Protein AF-A0A969BV82-F1 (afdb_monomer)

Secondary structure (DSSP, 8-state):
-HHHHHHHHHHHHHHHHHHHHHHHHSPPPBPPGGG--GGGTT-EEEEEEEE-SPPEEE-STT-EEEEEEE-TTS-EEEEEEETHHHHHHHHTT----TT-EEEEEEEEEEETTEEEEE--SGGGEEEE-PPPEE--GGGGGGSPTT-EEEEEEEEEEEEEETTTEEEEEEEETTEEEEEEE-GGGHHHH-------TT-EEEEEEEEEEETTEEEEE-SSGGGEEEESSPPPP----GGGS-----SS-------

Sequence (255 aa):
MRLIKALILVLALSSTVAFVFASRATPRNVTAISAISPSMNFAYVQIKGKVLVYPSLDAGNNGFLSFRLQDETGSEMRISAYREVVDALIRSKRVPMPGDEVTVEGTLRVRDDDASLVLNAADGLRLVTPSAAAIELSALNATAFGDRVSVSGQVRRIRDISQGLKVVSLRQGSGVADVLLPVGLSAMFGAAPQLALGHWLSVTGAVGEFRGERQVLPRHADDLVASPDAPPIETRPIDALGKICWASGWPCAAW

Structure (mmCIF, N/CA/C/O backbone):
data_AF-A0A969BV82-F1
#
_entry.id   AF-A0A969BV82-F1
#
loop_
_atom_site.group_PDB
_atom_site.id
_atom_site.type_symbol
_atom_site.label_atom_id
_atom_site.label_alt_id
_atom_site.label_comp_id
_atom_site.label_asym_id
_atom_site.label_entity_id
_atom_site.label_seq_id
_atom_site.pdbx_PDB_ins_code
_atom_site.Cartn_x
_atom_site.Cartn_y
_atom_site.Cartn_z
_atom_site.occupancy
_atom_site.B_iso_or_equiv
_atom_site.auth_seq_id
_atom_site.auth_comp_id
_atom_site.auth_asym_id
_atom_site.auth_atom_id
_atom_site.pdbx_PDB_model_num
ATOM 1 N N . MET A 1 1 ? 31.870 -21.224 -46.925 1.00 65.81 1 MET A N 1
ATOM 2 C CA . MET A 1 1 ? 30.951 -20.075 -46.701 1.00 65.81 1 MET A CA 1
ATOM 3 C C . MET A 1 1 ? 29.744 -20.389 -45.810 1.00 65.81 1 MET A C 1
ATOM 5 O O . MET A 1 1 ? 29.468 -19.587 -44.931 1.00 65.81 1 MET A O 1
ATOM 9 N N . ARG A 1 2 ? 29.019 -21.511 -45.980 1.00 80.62 2 ARG A N 1
ATOM 10 C CA . ARG A 1 2 ? 27.841 -21.838 -45.137 1.00 80.62 2 ARG A CA 1
ATOM 11 C C . ARG A 1 2 ? 28.176 -22.051 -43.650 1.00 80.62 2 ARG A C 1
ATOM 13 O O . ARG A 1 2 ? 27.442 -21.573 -42.798 1.00 80.62 2 ARG A O 1
ATOM 20 N N . LEU A 1 3 ? 29.321 -22.672 -43.356 1.00 87.38 3 LEU A N 1
ATOM 21 C CA . LEU A 1 3 ? 29.773 -22.942 -41.985 1.00 87.38 3 LEU A CA 1
ATOM 22 C C . LEU A 1 3 ? 30.089 -21.657 -41.193 1.00 87.38 3 LEU A C 1
ATOM 24 O O . LEU A 1 3 ? 29.657 -21.507 -40.059 1.00 87.38 3 LEU A O 1
ATOM 28 N N . ILE A 1 4 ? 30.762 -20.690 -41.830 1.00 89.56 4 ILE A N 1
ATOM 29 C CA . ILE A 1 4 ? 31.070 -19.378 -41.231 1.00 89.56 4 ILE A CA 1
ATOM 30 C C . ILE A 1 4 ? 29.777 -18.607 -40.930 1.00 89.56 4 ILE A C 1
ATOM 32 O O . ILE A 1 4 ? 29.634 -18.041 -39.852 1.00 89.56 4 ILE A O 1
ATOM 36 N N . LYS A 1 5 ? 28.798 -18.635 -41.847 1.00 85.62 5 LYS A N 1
ATOM 37 C CA . LYS A 1 5 ? 27.485 -18.006 -41.629 1.00 85.62 5 LYS A CA 1
ATOM 38 C C . LYS A 1 5 ? 26.738 -18.626 -40.442 1.00 85.62 5 LYS A C 1
ATOM 40 O O . LYS A 1 5 ? 26.158 -17.891 -39.652 1.00 85.62 5 LYS A O 1
ATOM 45 N N . ALA A 1 6 ? 26.784 -19.952 -40.300 1.00 90.62 6 ALA A N 1
ATOM 46 C CA . ALA A 1 6 ? 26.178 -20.648 -39.166 1.00 90.62 6 ALA A CA 1
ATOM 47 C C . ALA A 1 6 ? 26.865 -20.288 -37.837 1.00 90.62 6 ALA A C 1
ATOM 49 O O . ALA A 1 6 ? 26.182 -20.024 -36.852 1.00 90.62 6 ALA A O 1
ATOM 50 N N . LEU A 1 7 ? 28.199 -20.197 -37.821 1.00 93.00 7 LEU A N 1
ATOM 51 C CA . LEU A 1 7 ? 28.960 -19.827 -36.626 1.00 93.00 7 LEU A CA 1
ATOM 52 C C . LEU A 1 7 ? 28.640 -18.398 -36.156 1.00 93.00 7 LEU A C 1
ATOM 54 O O . LEU A 1 7 ? 28.431 -18.178 -34.968 1.00 93.00 7 LEU A O 1
ATOM 58 N N . ILE A 1 8 ? 28.542 -17.443 -37.088 1.00 93.62 8 ILE A N 1
ATOM 59 C CA . ILE A 1 8 ? 28.164 -16.053 -36.782 1.00 93.62 8 ILE A CA 1
ATOM 60 C C . ILE A 1 8 ? 26.751 -15.995 -36.190 1.00 93.62 8 ILE A C 1
ATOM 62 O O . ILE A 1 8 ? 26.529 -15.289 -35.210 1.00 93.62 8 ILE A O 1
ATOM 66 N N . LEU A 1 9 ? 25.808 -16.760 -36.751 1.00 94.19 9 LEU A N 1
ATOM 67 C CA . LEU A 1 9 ? 24.433 -16.809 -36.256 1.00 94.19 9 LEU A CA 1
ATOM 68 C C . LEU A 1 9 ? 24.365 -17.368 -34.827 1.00 94.19 9 LEU A C 1
ATOM 70 O O . LEU A 1 9 ? 23.697 -16.789 -33.973 1.00 94.19 9 LEU A O 1
ATOM 74 N N . VAL A 1 10 ? 25.083 -18.461 -34.552 1.00 95.38 10 VAL A N 1
ATOM 75 C CA . VAL A 1 10 ? 25.146 -19.062 -33.210 1.00 95.38 10 VAL A CA 1
ATOM 76 C C . VAL A 1 10 ? 25.796 -18.102 -32.218 1.00 95.38 10 VAL A C 1
ATOM 78 O O . VAL A 1 10 ? 25.271 -17.916 -31.123 1.00 95.38 10 VAL A O 1
ATOM 81 N N . LEU A 1 11 ? 26.888 -17.438 -32.606 1.00 95.44 11 LEU A N 1
ATOM 82 C CA . LEU A 1 11 ? 27.557 -16.462 -31.752 1.00 95.44 11 LEU A CA 1
ATOM 83 C C . LEU A 1 11 ? 26.630 -15.283 -31.423 1.00 95.44 11 LEU A C 1
ATOM 85 O O . LEU A 1 11 ? 26.499 -14.940 -30.253 1.00 95.44 11 LEU A O 1
ATOM 89 N N . ALA A 1 12 ? 25.933 -14.722 -32.415 1.00 94.50 12 ALA A N 1
ATOM 90 C CA . ALA A 1 12 ? 24.996 -13.614 -32.216 1.00 94.50 12 ALA A CA 1
ATOM 91 C C . ALA A 1 12 ? 23.793 -13.992 -31.329 1.00 94.50 12 ALA A C 1
ATOM 93 O O . ALA A 1 12 ? 23.369 -13.208 -30.477 1.00 94.50 12 ALA A O 1
ATOM 94 N N . LEU A 1 13 ? 23.253 -15.204 -31.490 1.00 95.75 13 LEU A N 1
ATOM 95 C CA . LEU A 1 13 ? 22.179 -15.710 -30.630 1.00 95.75 13 LEU A CA 1
ATOM 96 C C . LEU A 1 13 ? 22.684 -15.939 -29.202 1.00 95.75 13 LEU A C 1
ATOM 98 O O . LEU A 1 13 ? 22.048 -15.499 -28.246 1.00 95.75 13 LEU A O 1
ATOM 102 N N . SER A 1 14 ? 23.850 -16.572 -29.054 1.00 93.62 14 SER A N 1
ATOM 103 C CA . SER A 1 14 ? 24.455 -16.847 -27.748 1.00 93.62 14 SER A CA 1
ATOM 104 C C . SER A 1 14 ? 24.804 -15.568 -26.987 1.00 93.62 14 SER A C 1
ATOM 106 O O . SER A 1 14 ? 24.517 -15.487 -25.796 1.00 93.62 14 SER A O 1
ATOM 108 N N . SER A 1 15 ? 25.332 -14.539 -27.660 1.00 91.50 15 SER A N 1
ATOM 109 C CA . SER A 1 15 ? 25.660 -13.257 -27.034 1.00 91.50 15 SER A CA 1
ATOM 110 C C . SER A 1 15 ? 24.410 -12.512 -26.580 1.00 91.50 15 SER A C 1
ATOM 112 O O . SER A 1 15 ? 24.385 -11.993 -25.468 1.00 91.50 15 SER A O 1
ATOM 114 N N . THR A 1 16 ? 23.347 -12.523 -27.387 1.00 93.69 16 THR A N 1
ATOM 115 C CA . THR A 1 16 ? 22.060 -11.921 -27.018 1.00 93.69 16 THR A CA 1
ATOM 116 C C . THR A 1 16 ? 21.455 -12.628 -25.807 1.00 93.69 16 THR A C 1
ATOM 118 O O . THR A 1 16 ? 21.050 -11.974 -24.848 1.00 93.69 16 THR A O 1
ATOM 121 N N . VAL A 1 17 ? 21.443 -13.965 -25.800 1.00 93.06 17 VAL A N 1
ATOM 122 C CA . VAL A 1 17 ? 20.943 -14.751 -24.662 1.00 93.06 17 VAL A CA 1
ATOM 123 C C . VAL A 1 17 ? 21.790 -14.505 -23.411 1.00 93.06 17 VAL A C 1
ATOM 125 O O . VAL A 1 17 ? 21.235 -14.239 -22.346 1.00 93.06 17 VAL A O 1
ATOM 128 N N . ALA A 1 18 ? 23.119 -14.526 -23.532 1.00 89.75 18 ALA A N 1
ATOM 129 C CA . ALA A 1 18 ? 24.030 -14.248 -22.426 1.00 89.75 18 ALA A CA 1
ATOM 130 C C . ALA A 1 18 ? 23.833 -12.830 -21.867 1.00 89.75 18 ALA A C 1
ATOM 132 O O . ALA A 1 18 ? 23.798 -12.652 -20.652 1.00 89.75 18 ALA A O 1
ATOM 133 N N . PHE A 1 19 ? 23.623 -11.832 -22.730 1.00 89.25 19 PHE A N 1
ATOM 134 C CA . PHE A 1 19 ? 23.344 -10.455 -22.324 1.00 89.25 19 PHE A CA 1
ATOM 135 C C . PHE A 1 19 ? 21.997 -10.321 -21.598 1.00 89.25 19 PHE A C 1
ATOM 137 O O . PHE A 1 19 ? 21.903 -9.644 -20.572 1.00 89.25 19 PHE A O 1
ATOM 144 N N . VAL A 1 20 ? 20.951 -11.009 -22.066 1.00 87.25 20 VAL A N 1
ATOM 145 C CA . VAL A 1 20 ? 19.648 -11.051 -21.377 1.00 87.25 20 VAL A CA 1
ATOM 146 C C . VAL A 1 20 ? 19.769 -11.719 -20.005 1.00 87.25 20 VAL A C 1
ATOM 148 O O . VAL A 1 20 ? 19.182 -11.238 -19.039 1.00 87.25 20 VAL A O 1
ATOM 151 N N . PHE A 1 21 ? 20.553 -12.790 -19.882 1.00 87.56 21 PHE A N 1
ATOM 152 C CA . PHE A 1 21 ? 20.788 -13.427 -18.585 1.00 87.56 21 PHE A CA 1
ATOM 153 C C . PHE A 1 21 ? 21.595 -12.532 -17.643 1.00 87.56 21 PHE A C 1
ATOM 155 O O . PHE A 1 21 ? 21.186 -12.331 -16.501 1.00 87.56 21 PHE A O 1
ATOM 162 N N . ALA A 1 22 ? 22.691 -11.944 -18.124 1.00 83.19 22 ALA A N 1
ATOM 163 C CA . ALA A 1 22 ? 23.531 -11.052 -17.332 1.00 83.19 22 ALA A CA 1
ATOM 164 C C . ALA A 1 22 ? 22.750 -9.821 -16.849 1.00 83.19 22 ALA A C 1
ATOM 166 O O . ALA A 1 22 ? 22.783 -9.499 -15.666 1.00 83.19 22 ALA A O 1
ATOM 167 N N . SER A 1 23 ? 21.965 -9.185 -17.726 1.00 76.81 23 SER A N 1
ATOM 168 C CA . SER A 1 23 ? 21.150 -8.014 -17.364 1.00 76.81 23 SER A CA 1
ATOM 169 C C . SER A 1 23 ? 20.057 -8.306 -16.329 1.00 76.81 23 SER A C 1
ATOM 171 O O . SER A 1 23 ? 19.642 -7.392 -15.616 1.00 76.81 23 SER A O 1
ATOM 173 N N . ARG A 1 24 ? 19.600 -9.560 -16.220 1.00 75.19 24 ARG A N 1
ATOM 174 C CA . ARG A 1 24 ? 18.645 -10.005 -15.191 1.00 75.19 24 ARG A CA 1
ATOM 175 C C . ARG A 1 24 ? 19.317 -10.429 -13.885 1.00 75.19 24 ARG A C 1
ATOM 177 O O . ARG A 1 24 ? 18.670 -10.376 -12.844 1.00 75.19 24 ARG A O 1
ATOM 184 N N . ALA A 1 25 ? 20.570 -10.877 -13.944 1.00 71.56 25 ALA A N 1
ATOM 185 C CA . ALA A 1 25 ? 21.303 -11.407 -12.797 1.00 71.56 25 ALA A CA 1
ATOM 186 C C . ALA A 1 25 ? 21.989 -10.322 -11.954 1.00 71.56 25 ALA A C 1
ATOM 188 O O . ALA A 1 25 ? 22.261 -10.565 -10.781 1.00 71.56 25 ALA A O 1
ATOM 189 N N . THR A 1 26 ? 22.270 -9.140 -12.514 1.00 68.00 26 THR A N 1
ATOM 190 C CA . THR A 1 26 ? 22.901 -8.053 -11.756 1.00 68.00 26 THR A CA 1
ATOM 191 C C . THR A 1 26 ? 21.913 -7.475 -10.731 1.00 68.00 26 THR A C 1
ATOM 193 O O . THR A 1 26 ? 20.912 -6.876 -11.141 1.00 68.00 26 THR A O 1
ATOM 196 N N . PRO A 1 27 ? 22.160 -7.618 -9.413 1.00 61.53 27 PRO A N 1
ATOM 197 C CA . PRO A 1 27 ? 21.316 -6.999 -8.400 1.00 61.53 27 PRO A CA 1
ATOM 198 C C . PRO A 1 27 ? 21.386 -5.480 -8.562 1.00 61.53 27 PRO A C 1
ATOM 200 O O . PRO A 1 27 ? 22.470 -4.897 -8.618 1.00 61.53 27 PRO A O 1
ATOM 203 N N . ARG A 1 28 ? 20.226 -4.833 -8.690 1.00 68.38 28 ARG A N 1
ATOM 204 C CA . ARG A 1 28 ? 20.157 -3.371 -8.724 1.00 68.38 28 ARG A CA 1
ATOM 205 C C . ARG A 1 28 ? 20.301 -2.855 -7.299 1.00 68.38 28 ARG A C 1
ATOM 207 O O . ARG A 1 28 ? 19.664 -3.378 -6.391 1.00 68.38 28 ARG A O 1
ATOM 214 N N . ASN A 1 29 ? 21.130 -1.835 -7.111 1.00 76.75 29 ASN A N 1
ATOM 215 C CA . ASN A 1 29 ? 21.260 -1.204 -5.805 1.00 76.75 29 ASN A CA 1
ATOM 216 C C . ASN A 1 29 ? 19.995 -0.403 -5.488 1.00 76.75 29 ASN A C 1
ATOM 218 O O . ASN A 1 29 ? 19.518 0.380 -6.315 1.00 76.75 29 ASN A O 1
ATOM 222 N N . VAL A 1 30 ? 19.478 -0.596 -4.276 1.00 84.94 30 VAL A N 1
ATOM 223 C CA . VAL A 1 30 ? 18.374 0.198 -3.740 1.00 84.94 30 VAL A CA 1
ATOM 224 C C . VAL A 1 30 ? 18.863 1.630 -3.544 1.00 84.94 30 VAL A C 1
ATOM 226 O O . VAL A 1 30 ? 19.889 1.868 -2.910 1.00 84.94 30 VAL A O 1
ATOM 229 N N . THR A 1 31 ? 18.138 2.581 -4.121 1.00 88.88 31 THR A N 1
ATOM 230 C CA . THR A 1 31 ? 18.411 4.015 -4.017 1.00 88.88 31 THR A CA 1
ATOM 231 C C . THR A 1 31 ? 17.521 4.607 -2.929 1.00 88.88 31 THR A C 1
ATOM 233 O O . THR A 1 31 ? 16.303 4.437 -2.978 1.00 88.88 31 THR A O 1
ATOM 236 N N . ALA A 1 32 ? 18.119 5.294 -1.954 1.00 91.75 32 ALA A N 1
ATOM 237 C CA . ALA A 1 32 ? 17.371 6.050 -0.951 1.00 91.75 32 ALA A CA 1
ATOM 238 C C . ALA A 1 32 ? 16.678 7.256 -1.601 1.00 91.75 32 ALA A C 1
ATOM 240 O O . ALA A 1 32 ? 17.263 7.914 -2.464 1.00 91.75 32 ALA A O 1
ATOM 241 N N . ILE A 1 33 ? 15.458 7.573 -1.169 1.00 92.44 33 ILE A N 1
ATOM 242 C CA . ILE A 1 33 ? 14.670 8.687 -1.712 1.00 92.44 33 ILE A CA 1
ATOM 243 C C . ILE A 1 33 ? 15.374 10.018 -1.424 1.00 92.44 33 ILE A C 1
ATOM 245 O O . ILE A 1 33 ? 15.465 10.871 -2.300 1.00 92.44 33 ILE A O 1
ATOM 249 N N . SER A 1 34 ? 15.958 10.161 -0.234 1.00 92.00 34 SER A N 1
ATOM 250 C CA . SER A 1 34 ? 16.718 11.352 0.176 1.00 92.00 34 SER A CA 1
ATOM 251 C C . SER A 1 34 ? 18.014 11.586 -0.612 1.00 92.00 34 SER A C 1
ATOM 253 O O . SER A 1 34 ? 18.525 12.702 -0.624 1.00 92.00 34 SER A O 1
ATOM 255 N N . ALA A 1 35 ? 18.554 10.565 -1.285 1.00 91.25 35 ALA A N 1
ATOM 256 C CA . ALA A 1 35 ? 19.773 10.680 -2.090 1.00 91.25 35 ALA A CA 1
ATOM 257 C C . ALA A 1 35 ? 19.505 11.146 -3.533 1.00 91.25 35 ALA A C 1
ATO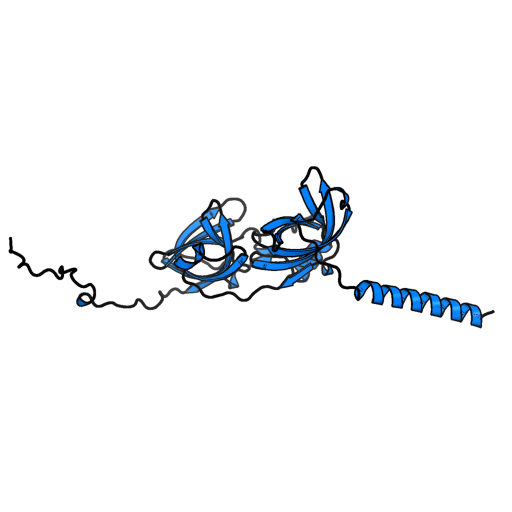M 259 O O . ALA A 1 35 ? 20.438 11.301 -4.326 1.00 91.25 35 ALA A O 1
ATOM 260 N N . ILE A 1 36 ? 18.237 11.336 -3.898 1.00 91.38 36 ILE A N 1
ATOM 261 C CA . ILE A 1 36 ? 17.842 11.707 -5.250 1.00 91.38 36 ILE A CA 1
ATOM 262 C C . ILE A 1 36 ? 18.155 13.178 -5.502 1.00 91.38 36 ILE A C 1
ATOM 264 O O . ILE A 1 36 ? 17.775 14.058 -4.737 1.00 91.38 36 ILE A O 1
ATOM 268 N N . SER A 1 37 ? 18.827 13.441 -6.621 1.00 90.94 37 SER A N 1
ATOM 269 C CA . SER A 1 37 ? 19.200 14.789 -7.044 1.00 90.94 37 SER A CA 1
ATOM 270 C C . SER A 1 37 ? 18.649 15.122 -8.437 1.00 90.94 37 SER A C 1
ATOM 272 O O . SER A 1 37 ? 18.354 14.211 -9.219 1.00 90.94 37 SER A O 1
ATOM 274 N N . PRO A 1 38 ? 18.545 16.415 -8.804 1.00 90.44 38 PRO A N 1
ATOM 275 C CA . PRO A 1 38 ? 18.046 16.832 -10.118 1.00 90.44 38 PRO A CA 1
ATOM 276 C C . PRO A 1 38 ? 18.819 16.257 -11.314 1.00 90.44 38 PRO A C 1
ATOM 278 O O . PRO A 1 38 ? 18.237 16.042 -12.377 1.00 90.44 38 PRO A O 1
ATOM 281 N N . SER A 1 39 ? 20.111 15.953 -11.153 1.00 91.06 39 SER A N 1
ATOM 282 C CA . SER A 1 39 ? 20.933 15.338 -12.207 1.00 91.06 39 SER A CA 1
ATOM 283 C C . SER A 1 39 ? 20.543 13.887 -12.511 1.00 91.06 39 SER A C 1
ATOM 285 O O . SER A 1 39 ? 20.872 13.379 -13.580 1.00 91.06 39 SER A O 1
ATOM 287 N N . MET A 1 40 ? 19.806 13.230 -11.609 1.00 91.69 40 MET A N 1
ATOM 288 C CA . MET A 1 40 ? 19.287 11.871 -11.784 1.00 91.69 40 MET A CA 1
ATOM 289 C C . MET A 1 40 ? 17.955 11.840 -12.542 1.00 91.69 40 MET A C 1
ATOM 291 O O . MET A 1 40 ? 17.342 10.779 -12.657 1.00 91.69 40 MET A O 1
ATOM 295 N N . ASN A 1 41 ? 17.466 12.972 -13.056 1.00 94.31 41 ASN A N 1
ATOM 296 C CA . ASN A 1 41 ? 16.242 12.991 -13.849 1.00 94.31 41 ASN A CA 1
ATOM 297 C C . ASN A 1 41 ? 16.343 11.988 -15.014 1.00 94.31 41 ASN A C 1
ATOM 299 O O . ASN A 1 41 ? 17.346 11.958 -15.721 1.00 94.31 41 ASN A O 1
ATOM 303 N N . PHE A 1 42 ? 15.303 11.174 -15.210 1.00 94.00 42 PHE A N 1
ATOM 304 C CA . PHE A 1 42 ? 15.260 10.042 -16.148 1.00 94.00 42 PHE A CA 1
ATOM 305 C C . PHE A 1 42 ? 16.134 8.826 -15.805 1.00 94.00 42 PHE A C 1
ATOM 307 O O . PHE A 1 42 ? 16.155 7.868 -16.581 1.00 94.00 42 PHE A O 1
ATOM 314 N N . ALA A 1 43 ? 16.804 8.798 -14.651 1.00 92.44 43 ALA A N 1
ATOM 315 C CA . ALA A 1 43 ? 17.514 7.607 -14.201 1.00 92.44 43 ALA A CA 1
ATOM 316 C C . ALA A 1 43 ? 16.540 6.445 -13.964 1.00 92.44 43 ALA A C 1
ATOM 318 O O . ALA A 1 43 ? 15.417 6.636 -13.494 1.00 92.44 43 ALA A O 1
ATOM 319 N N . TYR A 1 44 ? 16.983 5.227 -14.267 1.00 92.31 44 TYR A N 1
ATOM 320 C CA . TYR A 1 44 ? 16.262 4.016 -13.894 1.00 92.31 44 TYR A CA 1
ATOM 321 C C . TYR A 1 44 ? 16.772 3.535 -12.535 1.00 92.31 44 TYR A C 1
ATOM 323 O O . TYR A 1 44 ? 17.954 3.215 -12.404 1.00 92.31 44 TYR A O 1
ATOM 331 N N . VAL A 1 45 ? 15.899 3.500 -11.531 1.00 93.44 45 VAL A N 1
ATOM 332 C CA . VAL A 1 45 ? 16.268 3.220 -10.135 1.00 93.44 45 VAL A CA 1
ATOM 333 C C . VAL A 1 45 ? 15.364 2.157 -9.522 1.00 93.44 45 VAL A C 1
ATOM 335 O O . VAL A 1 45 ? 14.261 1.902 -10.008 1.00 93.44 45 VAL A O 1
ATOM 338 N N . GLN A 1 46 ? 15.848 1.545 -8.443 1.00 94.56 46 GLN A N 1
ATOM 339 C CA . GLN A 1 46 ? 15.067 0.668 -7.578 1.00 94.56 46 GLN A CA 1
ATOM 340 C C . GLN A 1 46 ? 14.910 1.340 -6.212 1.00 94.56 46 GLN A C 1
ATOM 342 O O . GLN A 1 46 ? 15.902 1.758 -5.621 1.00 94.56 46 GLN A O 1
ATOM 347 N N . ILE A 1 47 ? 13.681 1.432 -5.712 1.00 95.19 47 ILE A N 1
ATOM 348 C CA . ILE A 1 47 ? 13.352 2.035 -4.415 1.00 95.19 47 ILE A CA 1
ATOM 349 C C . ILE A 1 47 ? 12.593 1.004 -3.585 1.00 95.19 47 ILE A C 1
ATOM 351 O O . ILE A 1 47 ? 11.726 0.301 -4.106 1.00 95.19 47 ILE A O 1
ATOM 355 N N . LYS A 1 48 ? 12.913 0.913 -2.295 1.00 96.12 48 LYS A N 1
ATOM 356 C CA . LYS A 1 48 ? 12.220 0.058 -1.329 1.00 96.12 48 LYS A CA 1
ATOM 357 C C . LYS A 1 48 ? 11.605 0.927 -0.234 1.00 96.12 48 LYS A C 1
ATOM 359 O O . LYS A 1 48 ? 12.253 1.855 0.238 1.00 96.12 48 LYS A O 1
ATOM 364 N N . GLY A 1 49 ? 10.384 0.608 0.181 1.00 95.88 49 GLY A N 1
ATOM 365 C CA . GLY A 1 49 ? 9.728 1.304 1.283 1.00 95.88 49 GLY A CA 1
ATOM 366 C C . GLY A 1 49 ? 8.388 0.696 1.684 1.00 95.88 49 GLY A C 1
ATOM 367 O O . GLY A 1 49 ? 8.026 -0.388 1.225 1.00 95.88 49 GLY A O 1
ATOM 368 N N . LYS A 1 50 ? 7.648 1.413 2.529 1.00 96.38 50 LYS A N 1
ATOM 369 C CA . LYS A 1 50 ? 6.308 1.049 3.008 1.00 96.38 50 LYS A CA 1
ATOM 370 C C . LYS A 1 50 ? 5.244 1.979 2.433 1.00 96.38 50 LYS A C 1
ATOM 372 O O . LYS A 1 50 ? 5.466 3.182 2.288 1.00 96.38 50 LYS A O 1
ATOM 377 N N . VAL A 1 51 ? 4.073 1.431 2.121 1.00 97.00 51 VAL A N 1
ATOM 378 C CA . VAL A 1 51 ? 2.904 2.222 1.708 1.00 97.00 51 VAL A CA 1
ATOM 379 C C . VAL A 1 51 ? 2.119 2.637 2.947 1.00 97.00 51 VAL A C 1
ATOM 381 O O . VAL A 1 51 ? 1.682 1.789 3.718 1.00 97.00 51 VAL A O 1
ATOM 384 N N . LEU A 1 52 ? 1.925 3.941 3.148 1.00 94.19 52 LEU A N 1
ATOM 385 C CA . LEU A 1 52 ? 1.265 4.469 4.354 1.00 94.19 52 LEU A CA 1
ATOM 386 C C . LEU A 1 52 ? -0.199 4.860 4.142 1.00 94.19 52 LEU A C 1
ATOM 388 O O . LEU A 1 52 ? -0.960 4.963 5.099 1.00 94.19 52 LEU A O 1
ATOM 392 N N . VAL A 1 53 ? -0.596 5.112 2.896 1.00 93.50 53 VAL A N 1
ATOM 393 C CA . VAL A 1 53 ? -1.917 5.641 2.536 1.00 93.50 53 VAL A CA 1
ATOM 394 C C . VAL A 1 53 ? -2.492 4.876 1.355 1.00 93.50 53 VAL A C 1
ATOM 396 O O . VAL A 1 53 ? -1.745 4.293 0.568 1.00 93.50 53 VAL A O 1
ATOM 399 N N . TYR A 1 54 ? -3.821 4.871 1.227 1.00 94.38 54 TYR A N 1
ATOM 400 C CA . TYR A 1 54 ? -4.471 4.200 0.105 1.00 94.38 54 TYR A CA 1
ATOM 401 C C . TYR A 1 54 ? -4.005 4.778 -1.236 1.00 94.38 54 TYR A C 1
ATOM 403 O O . TYR A 1 54 ? -3.790 5.992 -1.347 1.00 94.38 54 TYR A O 1
ATOM 411 N N . PRO A 1 55 ? -3.863 3.924 -2.263 1.00 94.44 55 PRO A N 1
ATOM 412 C CA . PRO A 1 55 ? -3.554 4.390 -3.599 1.00 94.44 55 PRO A CA 1
ATOM 413 C C . PRO A 1 55 ? -4.723 5.197 -4.174 1.00 94.44 55 PRO A C 1
ATOM 415 O O . PRO A 1 55 ? -5.892 4.937 -3.891 1.00 94.44 55 PRO A O 1
ATOM 418 N N . SER A 1 56 ? -4.400 6.135 -5.056 1.00 92.12 56 SER A N 1
ATOM 419 C CA . SER A 1 56 ? -5.362 6.682 -6.005 1.00 92.12 56 SER A CA 1
ATOM 420 C C . SER A 1 56 ? -5.400 5.762 -7.218 1.00 92.12 56 SER A C 1
ATOM 422 O O . SER A 1 56 ? -4.375 5.573 -7.878 1.00 92.12 56 SER A O 1
ATOM 424 N N . LEU A 1 57 ? -6.558 5.163 -7.483 1.00 90.38 57 LEU A N 1
ATOM 425 C CA . LEU A 1 57 ? -6.765 4.238 -8.590 1.00 90.38 57 LEU A CA 1
ATOM 426 C C . LEU A 1 57 ? -7.965 4.692 -9.421 1.00 90.38 57 LEU A C 1
ATOM 428 O O . LEU A 1 57 ? -9.088 4.731 -8.927 1.00 90.38 57 LEU A O 1
ATOM 432 N N . ASP A 1 58 ? -7.715 4.976 -10.693 1.00 87.75 58 ASP A N 1
ATOM 433 C CA . ASP A 1 58 ? -8.731 5.154 -11.725 1.00 87.75 58 ASP A CA 1
ATOM 434 C C . ASP A 1 58 ? -8.634 3.974 -12.698 1.00 87.75 58 ASP A C 1
ATOM 436 O O . ASP A 1 58 ? -7.791 3.949 -13.598 1.00 87.75 58 ASP A O 1
ATOM 440 N N . ALA A 1 59 ? -9.478 2.967 -12.468 1.00 73.62 59 ALA A N 1
ATOM 441 C CA . ALA A 1 59 ? -9.586 1.775 -13.309 1.00 73.62 59 ALA A CA 1
ATOM 442 C C . ALA A 1 59 ? -10.452 2.001 -14.568 1.00 73.62 59 ALA A C 1
ATOM 444 O O . ALA A 1 59 ? -10.725 1.050 -15.298 1.00 73.62 59 ALA A O 1
ATOM 445 N N . GLY A 1 60 ? -10.929 3.231 -14.802 1.00 72.44 60 GLY A N 1
ATOM 446 C CA . GLY A 1 60 ? -11.686 3.603 -15.993 1.00 72.44 60 GLY A CA 1
ATOM 447 C C . GLY A 1 60 ? -10.799 3.819 -17.224 1.00 72.44 60 GLY A C 1
ATOM 448 O O . GLY A 1 60 ? -9.678 3.324 -17.319 1.00 72.44 60 GLY A O 1
ATOM 449 N N . ASN A 1 61 ? -11.289 4.611 -18.183 1.00 65.75 61 ASN A N 1
ATOM 450 C CA . ASN A 1 61 ? -10.681 4.758 -19.517 1.00 65.75 61 ASN A CA 1
ATOM 451 C C . ASN A 1 61 ? -9.221 5.255 -19.534 1.00 65.75 61 ASN A C 1
ATOM 453 O O . ASN A 1 61 ? -8.520 5.041 -20.526 1.00 65.75 61 ASN A O 1
ATOM 457 N N . ASN A 1 62 ? -8.753 5.925 -18.477 1.00 73.62 62 ASN A N 1
ATOM 458 C CA . ASN A 1 62 ? -7.394 6.462 -18.428 1.00 73.62 62 ASN A CA 1
ATOM 459 C C . ASN A 1 62 ? -6.375 5.510 -17.786 1.00 73.62 62 ASN A C 1
ATOM 461 O O . ASN A 1 62 ? -5.185 5.679 -18.057 1.00 73.62 62 ASN A O 1
ATOM 465 N N . GLY A 1 63 ? -6.821 4.513 -17.006 1.00 87.25 63 GLY A N 1
ATOM 466 C CA . GLY A 1 63 ? -5.973 3.521 -16.340 1.00 87.25 63 GLY A CA 1
ATOM 467 C C . GLY A 1 63 ? -4.828 4.170 -15.567 1.00 87.25 63 GLY A C 1
ATOM 468 O O . GLY A 1 63 ? -3.701 4.217 -16.053 1.00 87.25 63 GLY A O 1
ATOM 469 N N . PHE A 1 64 ? -5.089 4.702 -14.379 1.00 93.56 64 PHE A N 1
ATOM 470 C CA . PHE A 1 64 ? -4.080 5.413 -13.593 1.00 93.56 64 PHE A CA 1
ATOM 471 C C . PHE A 1 64 ? -4.000 4.862 -12.175 1.00 93.56 64 PHE A C 1
ATOM 473 O O . PHE A 1 64 ? -5.013 4.732 -11.497 1.00 93.56 64 PHE A O 1
ATOM 480 N N . LEU A 1 65 ? -2.784 4.572 -11.719 1.00 95.31 65 LEU A N 1
ATOM 481 C CA . LEU A 1 65 ? -2.494 4.199 -10.340 1.00 95.31 65 LEU A CA 1
ATOM 482 C C . LEU A 1 65 ? -1.404 5.124 -9.811 1.00 95.31 65 LEU A C 1
ATOM 484 O O . LEU A 1 65 ? -0.338 5.225 -10.413 1.00 95.31 65 LEU A O 1
ATOM 488 N N . SER A 1 66 ? -1.641 5.750 -8.665 1.00 95.81 66 SER A N 1
ATOM 489 C CA . SER A 1 66 ? -0.632 6.511 -7.935 1.00 95.81 66 SER A CA 1
ATOM 490 C C . SER A 1 66 ? -0.655 6.126 -6.468 1.00 95.81 66 SER A C 1
ATOM 492 O O . SER A 1 66 ? -1.707 6.143 -5.835 1.00 95.81 66 SER A O 1
ATOM 494 N N . PHE A 1 67 ? 0.509 5.854 -5.896 1.00 96.44 67 PHE A N 1
ATOM 495 C CA . PHE A 1 67 ? 0.660 5.580 -4.469 1.00 96.44 67 PHE A CA 1
ATOM 496 C C . PHE A 1 67 ? 1.896 6.286 -3.919 1.00 96.44 67 PHE A C 1
ATOM 498 O O . PHE A 1 67 ? 2.779 6.699 -4.673 1.00 96.44 67 PHE A O 1
ATOM 505 N N . ARG A 1 68 ? 1.931 6.468 -2.598 1.00 95.81 68 ARG A N 1
ATOM 506 C CA . ARG A 1 68 ? 3.080 7.042 -1.897 1.00 95.81 68 ARG A CA 1
ATOM 507 C C . ARG A 1 68 ? 3.825 5.957 -1.144 1.00 95.81 68 ARG A C 1
ATOM 509 O O . ARG A 1 68 ? 3.206 5.098 -0.517 1.00 95.81 68 ARG A O 1
ATOM 516 N N . LEU A 1 69 ? 5.143 6.019 -1.235 1.00 95.62 69 LEU A N 1
ATOM 517 C CA . LEU A 1 69 ? 6.068 5.104 -0.593 1.00 95.62 69 LEU A CA 1
ATOM 518 C C . LEU A 1 69 ? 6.971 5.910 0.329 1.00 95.62 69 LEU A C 1
ATOM 520 O O . LEU A 1 69 ? 7.541 6.905 -0.114 1.00 95.62 69 LEU A O 1
ATOM 524 N N . GLN A 1 70 ? 7.105 5.469 1.573 1.00 95.62 70 GLN A N 1
ATOM 525 C CA . GLN A 1 70 ? 8.082 6.003 2.511 1.00 95.62 70 GLN A CA 1
ATOM 526 C C . GLN A 1 70 ? 9.258 5.031 2.624 1.00 95.62 70 GLN A C 1
ATOM 528 O O . GLN A 1 70 ? 9.043 3.840 2.860 1.00 95.62 70 GLN A O 1
ATOM 533 N N . ASP A 1 71 ? 10.483 5.514 2.430 1.00 94.62 71 ASP A N 1
ATOM 534 C CA . ASP A 1 71 ? 11.689 4.699 2.610 1.00 94.62 71 ASP A CA 1
ATOM 535 C C . ASP A 1 71 ? 12.147 4.636 4.077 1.00 94.62 71 ASP A C 1
ATOM 537 O O . ASP A 1 71 ? 11.548 5.222 4.978 1.00 94.62 71 ASP A O 1
ATOM 541 N N . GLU A 1 72 ? 13.245 3.923 4.324 1.00 91.19 72 GLU A N 1
ATOM 542 C CA . GLU A 1 72 ? 13.843 3.790 5.660 1.00 91.19 72 GLU A CA 1
ATOM 543 C C . GLU A 1 72 ? 14.376 5.123 6.219 1.00 91.19 72 GLU A C 1
ATOM 545 O O . GLU A 1 72 ? 14.564 5.248 7.427 1.00 91.19 72 GLU A O 1
ATOM 550 N N . THR A 1 73 ? 14.587 6.138 5.370 1.00 91.62 73 THR A N 1
ATOM 551 C CA . THR A 1 73 ? 14.989 7.487 5.804 1.00 91.62 73 THR A CA 1
ATOM 552 C C . THR A 1 73 ? 13.803 8.346 6.247 1.00 91.62 73 THR A C 1
ATOM 554 O O . THR A 1 73 ? 14.002 9.446 6.758 1.00 91.62 73 THR A O 1
ATOM 557 N N . GLY A 1 74 ? 12.571 7.858 6.062 1.00 90.69 74 GLY A N 1
ATOM 558 C CA . GLY A 1 74 ? 11.340 8.599 6.327 1.00 90.69 74 GLY A CA 1
ATOM 559 C C . GLY A 1 74 ? 10.923 9.533 5.188 1.00 90.69 74 GLY A C 1
ATOM 560 O O . GLY A 1 74 ? 9.904 10.215 5.303 1.00 90.69 74 GLY A O 1
ATOM 561 N N . SER A 1 75 ? 11.669 9.551 4.080 1.00 92.44 75 SER A N 1
ATOM 562 C CA . SER A 1 75 ? 11.344 10.373 2.915 1.00 92.44 75 SER A CA 1
ATOM 563 C C . SER A 1 75 ? 10.227 9.721 2.108 1.00 92.44 75 SER A C 1
ATOM 565 O O . SER A 1 75 ? 10.222 8.505 1.914 1.00 92.44 75 SER A O 1
ATOM 567 N N . GLU A 1 76 ? 9.281 10.522 1.620 1.00 94.56 76 GLU A N 1
ATOM 568 C CA . GLU A 1 76 ? 8.178 10.042 0.788 1.00 94.56 76 GLU A CA 1
ATOM 569 C C . GLU A 1 76 ? 8.439 10.298 -0.696 1.00 94.56 76 GLU A C 1
ATOM 571 O O . GLU A 1 76 ? 8.934 11.352 -1.087 1.00 94.56 76 GLU A O 1
ATOM 576 N N . MET A 1 77 ? 8.029 9.355 -1.540 1.00 95.31 77 MET A N 1
ATOM 577 C CA . MET A 1 77 ? 7.993 9.526 -2.987 1.00 95.31 77 MET A CA 1
ATOM 578 C C . MET A 1 77 ? 6.649 9.077 -3.543 1.00 95.31 77 MET A C 1
ATOM 580 O O . MET A 1 77 ? 6.070 8.080 -3.106 1.00 95.31 77 MET A O 1
ATOM 584 N N . ARG A 1 78 ? 6.169 9.792 -4.562 1.00 96.88 78 ARG A N 1
ATOM 585 C CA . ARG A 1 78 ? 5.031 9.360 -5.373 1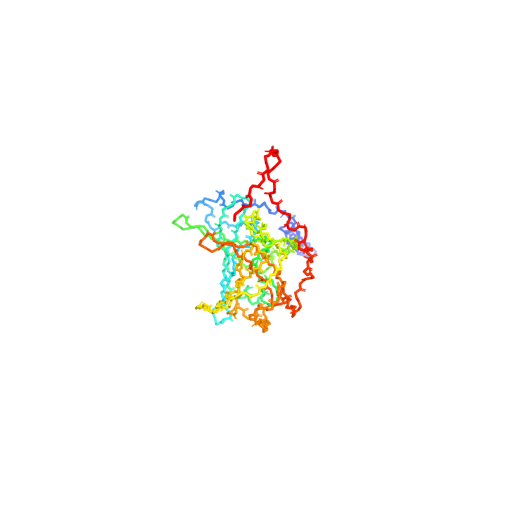.00 96.88 78 ARG A CA 1
ATOM 586 C C . ARG A 1 78 ? 5.488 8.419 -6.485 1.00 96.88 78 ARG A C 1
ATOM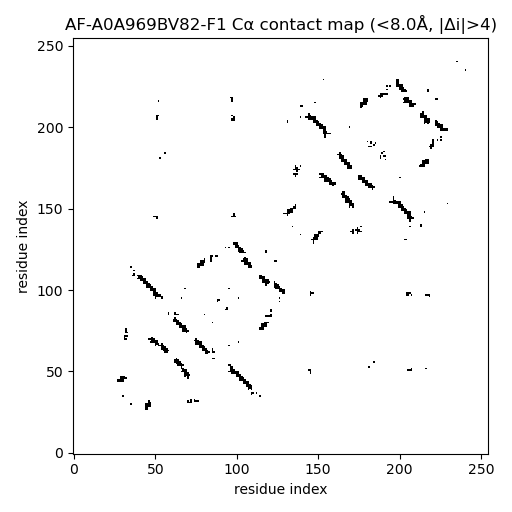 588 O O . ARG A 1 78 ? 6.352 8.771 -7.288 1.00 96.88 78 ARG A O 1
ATOM 595 N N . ILE A 1 79 ? 4.841 7.262 -6.570 1.00 97.50 79 ILE A N 1
ATOM 596 C CA . ILE A 1 79 ? 4.988 6.308 -7.664 1.00 97.50 79 ILE A CA 1
ATOM 597 C C . ILE A 1 79 ? 3.709 6.323 -8.490 1.00 97.50 79 ILE A C 1
ATOM 599 O O . ILE A 1 79 ? 2.618 6.194 -7.935 1.00 97.50 79 ILE A O 1
ATOM 603 N N . SER A 1 80 ? 3.857 6.422 -9.808 1.00 97.12 80 SER A N 1
ATOM 604 C CA . SER A 1 80 ? 2.751 6.388 -10.763 1.00 97.12 80 SER A CA 1
ATOM 605 C C . SER A 1 80 ? 2.908 5.242 -11.759 1.00 97.12 80 SER A C 1
ATOM 607 O O . SER A 1 80 ? 4.006 4.974 -12.247 1.00 97.12 80 SER A O 1
ATOM 609 N N . ALA A 1 81 ? 1.798 4.607 -12.115 1.00 96.94 81 ALA A N 1
ATOM 610 C CA . ALA A 1 81 ? 1.690 3.617 -13.178 1.00 96.94 81 ALA A CA 1
ATOM 611 C C . ALA A 1 81 ? 0.501 3.954 -14.084 1.00 96.94 81 ALA A C 1
ATOM 613 O O . ALA A 1 81 ? -0.480 4.560 -13.644 1.00 96.94 81 ALA A O 1
ATOM 614 N N . TYR A 1 82 ? 0.590 3.549 -15.351 1.00 95.44 82 TYR A N 1
ATOM 615 C CA . TYR A 1 82 ? -0.395 3.896 -16.373 1.00 95.44 82 TYR A CA 1
ATOM 616 C C . TYR A 1 82 ? -0.843 2.664 -17.167 1.00 95.44 82 TYR A C 1
ATOM 618 O O . TYR A 1 82 ? -0.055 1.747 -17.410 1.00 95.44 82 TYR A O 1
ATOM 626 N N . ARG A 1 83 ? -2.103 2.687 -17.607 1.00 92.56 83 ARG A N 1
ATOM 627 C CA . ARG A 1 83 ? -2.750 1.796 -18.577 1.00 92.56 83 ARG A CA 1
ATOM 628 C C . ARG A 1 83 ? -2.407 0.323 -18.375 1.00 92.56 83 ARG A C 1
ATOM 630 O O . ARG A 1 83 ? -2.788 -0.261 -17.368 1.00 92.56 83 ARG A O 1
ATOM 637 N N . GLU A 1 84 ? -1.637 -0.252 -19.295 1.00 93.38 84 GLU A N 1
ATOM 638 C CA . GLU A 1 84 ? -1.302 -1.676 -19.333 1.00 93.38 84 GLU A CA 1
ATOM 639 C C . GLU A 1 84 ? -0.653 -2.168 -18.035 1.00 93.38 84 GLU A C 1
ATOM 641 O O . GLU A 1 84 ? -0.894 -3.298 -17.606 1.00 93.38 84 GLU A O 1
ATOM 646 N N . VAL A 1 85 ? 0.138 -1.312 -17.377 1.00 95.44 85 VAL A N 1
ATOM 647 C CA . VAL A 1 85 ? 0.750 -1.630 -16.084 1.00 95.44 85 VAL A CA 1
ATOM 648 C C . VAL A 1 85 ? -0.324 -1.734 -15.006 1.00 95.44 85 VAL A C 1
ATOM 650 O O . VAL A 1 8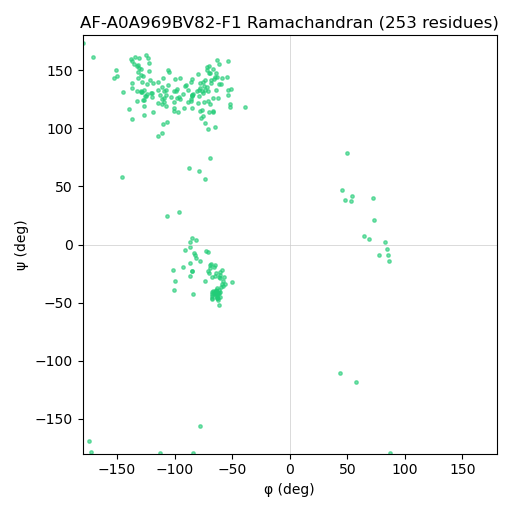5 ? -0.320 -2.688 -14.234 1.00 95.44 85 VAL A O 1
ATOM 653 N N . VAL A 1 86 ? -1.272 -0.795 -14.979 1.00 95.06 86 VAL A N 1
ATOM 654 C CA . VAL A 1 86 ? -2.394 -0.798 -14.029 1.00 95.06 86 VAL A CA 1
ATOM 655 C C . VAL A 1 86 ? -3.258 -2.038 -14.240 1.00 95.06 86 VAL A C 1
ATOM 657 O O . VAL A 1 86 ? -3.498 -2.781 -13.290 1.00 95.06 86 VAL A O 1
ATOM 660 N N . ASP A 1 87 ? -3.626 -2.339 -15.484 1.00 92.94 87 ASP A N 1
ATOM 661 C CA . ASP A 1 87 ? -4.427 -3.518 -15.825 1.00 92.94 87 ASP A CA 1
ATOM 662 C C . ASP A 1 87 ? -3.720 -4.824 -15.443 1.00 92.94 87 ASP A C 1
ATOM 664 O O . ASP A 1 87 ? -4.343 -5.783 -14.978 1.00 92.94 87 ASP A O 1
ATOM 668 N N . ALA A 1 88 ? -2.401 -4.898 -15.633 1.00 94.31 88 ALA A N 1
ATOM 669 C CA . ALA A 1 88 ? -1.604 -6.044 -15.214 1.00 94.31 88 ALA A CA 1
ATOM 670 C C . ALA A 1 88 ? -1.547 -6.182 -13.682 1.00 94.31 88 ALA A C 1
ATOM 672 O O . ALA A 1 88 ? -1.659 -7.297 -13.164 1.00 94.31 88 ALA A O 1
ATOM 673 N N . LEU A 1 89 ? -1.416 -5.077 -12.944 1.00 94.50 89 LEU A N 1
ATOM 674 C CA . LEU A 1 89 ? -1.412 -5.081 -11.478 1.00 94.50 89 LEU A CA 1
ATOM 675 C C . LEU A 1 89 ? -2.771 -5.476 -10.898 1.00 94.50 89 LEU A C 1
ATOM 677 O O . LEU A 1 89 ? -2.817 -6.300 -9.986 1.00 94.50 89 LEU A O 1
ATOM 681 N N . ILE A 1 90 ? -3.868 -4.969 -11.463 1.00 92.31 90 ILE A N 1
ATOM 682 C CA . ILE A 1 90 ? -5.232 -5.344 -11.070 1.00 92.31 90 ILE A CA 1
ATOM 683 C C . ILE A 1 90 ? -5.459 -6.837 -11.319 1.00 92.31 90 ILE A C 1
ATOM 685 O O . ILE A 1 90 ? -5.836 -7.565 -10.400 1.00 92.31 90 ILE A O 1
ATOM 689 N N . ARG A 1 91 ? -5.167 -7.330 -12.534 1.00 91.81 91 ARG A N 1
ATOM 690 C CA . ARG A 1 91 ? -5.352 -8.751 -12.886 1.00 91.81 91 ARG A CA 1
ATOM 691 C C . ARG A 1 91 ? -4.533 -9.692 -12.009 1.00 91.81 91 ARG A C 1
ATOM 693 O O . ARG A 1 91 ? -5.001 -10.776 -11.678 1.00 91.81 91 ARG A O 1
ATOM 700 N N . SER A 1 92 ? -3.326 -9.280 -11.628 1.00 92.62 92 SER A N 1
ATOM 701 C CA . SER A 1 92 ? -2.454 -10.060 -10.744 1.00 92.62 92 SER A CA 1
ATOM 702 C C . SER A 1 92 ? -2.707 -9.824 -9.251 1.00 92.62 92 SER A C 1
ATOM 704 O O . SER A 1 92 ? -2.012 -10.423 -8.435 1.00 92.62 92 SER A O 1
ATOM 706 N N . LYS A 1 93 ? -3.691 -8.989 -8.877 1.00 91.44 93 LYS A N 1
ATOM 707 C CA . LYS A 1 93 ? -3.990 -8.603 -7.485 1.00 91.44 93 LYS A CA 1
ATOM 708 C C . LYS A 1 93 ? -2.762 -8.051 -6.739 1.00 91.44 93 LYS A C 1
ATOM 710 O O . LYS A 1 93 ? -2.579 -8.296 -5.551 1.00 91.44 93 LYS A O 1
ATOM 715 N N . ARG A 1 94 ? -1.913 -7.296 -7.446 1.00 93.25 94 ARG A N 1
ATOM 716 C CA . ARG A 1 94 ? -0.663 -6.695 -6.940 1.00 93.25 94 ARG A CA 1
ATOM 717 C C . ARG A 1 94 ? -0.764 -5.181 -6.725 1.00 93.25 94 ARG A C 1
ATOM 719 O O . ARG A 1 94 ? 0.243 -4.485 -6.793 1.00 93.25 94 ARG A O 1
ATOM 726 N N . VAL A 1 95 ? -1.966 -4.648 -6.505 1.00 94.12 95 VAL A N 1
ATOM 727 C CA . VAL A 1 95 ? -2.140 -3.221 -6.191 1.00 94.12 95 VAL A CA 1
ATOM 728 C C . VAL A 1 95 ? -1.619 -2.953 -4.770 1.00 94.12 95 VAL A C 1
ATOM 730 O O . VAL A 1 95 ? -2.096 -3.614 -3.843 1.00 94.12 95 VAL A O 1
ATOM 733 N N . PRO A 1 96 ? -0.665 -2.019 -4.578 1.00 96.00 96 PRO A N 1
ATOM 734 C CA . PRO A 1 96 ? -0.151 -1.681 -3.255 1.00 96.00 96 PRO A CA 1
ATOM 735 C C . PRO A 1 96 ? -1.213 -1.070 -2.354 1.00 96.00 96 PRO A C 1
ATOM 737 O O . PRO A 1 96 ? -1.924 -0.152 -2.763 1.00 96.00 96 PRO A O 1
ATOM 740 N N . MET A 1 97 ? -1.285 -1.557 -1.122 1.00 95.62 97 MET A N 1
ATOM 741 C CA . MET A 1 97 ? -2.199 -1.079 -0.094 1.00 95.62 97 MET A CA 1
ATOM 742 C C . MET A 1 97 ? -1.427 -0.672 1.166 1.00 95.62 97 MET A C 1
ATOM 744 O O . MET A 1 97 ? -0.262 -1.044 1.321 1.00 95.62 97 MET A O 1
ATOM 748 N N . PRO A 1 98 ? -2.044 0.103 2.077 1.00 96.19 98 PRO A N 1
ATOM 749 C CA . PRO A 1 98 ? -1.402 0.485 3.325 1.00 96.19 98 PRO A CA 1
ATOM 750 C C . PRO A 1 98 ? -0.830 -0.716 4.085 1.00 96.19 98 PRO A C 1
ATOM 752 O O . PRO A 1 98 ? -1.495 -1.737 4.262 1.00 96.19 98 PRO A O 1
ATOM 755 N N . GLY A 1 99 ? 0.409 -0.566 4.547 1.00 95.69 99 GLY A N 1
ATOM 756 C CA . GLY A 1 99 ? 1.169 -1.574 5.281 1.00 95.69 99 GLY A CA 1
ATOM 757 C C . GLY A 1 99 ? 1.905 -2.587 4.420 1.00 95.69 99 GLY A C 1
ATOM 758 O O . GLY A 1 99 ? 2.635 -3.406 4.968 1.00 95.69 99 GLY A O 1
ATOM 759 N N . ASP A 1 100 ? 1.758 -2.538 3.096 1.00 96.94 100 ASP A N 1
ATOM 760 C CA . ASP A 1 100 ? 2.594 -3.333 2.207 1.00 96.94 100 ASP A CA 1
ATOM 761 C C . ASP A 1 100 ? 4.026 -2.777 2.170 1.00 96.94 100 ASP A C 1
ATOM 763 O O . ASP A 1 100 ? 4.255 -1.569 2.030 1.00 96.94 100 ASP A O 1
ATOM 767 N N . GLU A 1 101 ? 4.998 -3.683 2.246 1.00 96.56 101 GLU A N 1
ATOM 768 C CA . GLU A 1 101 ? 6.387 -3.418 1.899 1.00 96.56 101 GLU A CA 1
ATOM 769 C C . GLU A 1 101 ? 6.568 -3.620 0.400 1.00 96.56 101 GLU A C 1
ATOM 771 O O . GLU A 1 101 ? 6.271 -4.681 -0.158 1.00 96.56 101 GLU A O 1
ATOM 776 N N . VAL A 1 102 ? 7.060 -2.587 -0.271 1.00 96.75 102 VAL A N 1
ATOM 777 C CA . VAL A 1 102 ? 7.110 -2.538 -1.724 1.00 96.75 102 VAL A CA 1
ATOM 778 C C . VAL A 1 102 ? 8.525 -2.235 -2.185 1.00 96.75 102 VAL A C 1
ATOM 780 O O . VAL A 1 102 ? 9.180 -1.318 -1.696 1.00 96.75 102 VAL A O 1
ATOM 783 N N . THR A 1 103 ? 8.990 -3.006 -3.164 1.00 96.56 103 THR A N 1
ATOM 784 C CA . THR A 1 103 ? 10.166 -2.681 -3.975 1.00 96.56 103 THR A CA 1
ATOM 785 C C . THR A 1 103 ? 9.695 -2.322 -5.376 1.00 96.56 103 THR A C 1
ATOM 787 O O . THR A 1 103 ? 9.014 -3.120 -6.022 1.00 96.56 103 THR A O 1
ATOM 790 N N . VAL A 1 104 ? 10.038 -1.121 -5.833 1.00 96.56 104 VAL A N 1
ATOM 791 C CA . VAL A 1 104 ? 9.613 -0.565 -7.117 1.00 96.56 104 VAL A CA 1
ATOM 792 C C . VAL A 1 104 ? 10.831 -0.278 -7.979 1.00 96.56 104 VAL A C 1
ATOM 794 O O . VAL A 1 104 ? 11.758 0.398 -7.543 1.00 96.56 104 VAL A O 1
ATOM 797 N N . GLU A 1 105 ? 10.803 -0.740 -9.220 1.00 95.31 105 GLU A N 1
ATOM 798 C CA . GLU A 1 105 ? 11.734 -0.353 -10.271 1.00 95.31 105 GLU A CA 1
ATOM 799 C C . GLU A 1 105 ? 11.036 0.542 -11.288 1.00 95.31 105 GLU A C 1
ATOM 801 O O . GLU A 1 105 ? 9.938 0.241 -11.762 1.00 95.31 105 GLU A O 1
ATOM 806 N N . GLY A 1 106 ? 11.681 1.644 -11.651 1.00 95.12 106 GLY A N 1
ATOM 807 C CA . GLY A 1 106 ? 11.066 2.595 -12.557 1.00 95.12 106 GLY A CA 1
ATOM 808 C C . GLY A 1 106 ? 11.993 3.704 -13.005 1.00 95.12 106 GLY A C 1
ATOM 809 O O . GLY A 1 106 ? 13.169 3.755 -12.646 1.00 95.12 106 GLY A O 1
ATOM 810 N N . THR A 1 107 ? 11.436 4.605 -13.805 1.00 96.19 107 THR A N 1
ATOM 811 C CA . THR A 1 107 ? 12.138 5.794 -14.284 1.00 96.19 107 THR A CA 1
ATOM 812 C C . THR A 1 107 ? 11.812 6.980 -13.399 1.00 96.19 107 THR A C 1
ATOM 814 O O . THR A 1 107 ? 10.646 7.324 -13.200 1.00 96.19 107 THR A O 1
ATOM 817 N N . LEU A 1 108 ? 12.852 7.631 -12.899 1.00 95.75 108 LEU A N 1
ATOM 818 C CA . LEU A 1 108 ? 12.745 8.817 -12.078 1.00 95.75 108 LEU A CA 1
ATOM 819 C C . LEU A 1 108 ? 12.363 10.039 -12.923 1.00 95.75 108 LEU A C 1
ATOM 821 O O . LEU A 1 108 ? 12.835 10.234 -14.045 1.00 95.75 108 LEU A O 1
ATOM 825 N N . ARG A 1 109 ? 11.512 10.888 -12.363 1.00 95.56 109 ARG A N 1
ATOM 826 C CA . ARG A 1 109 ? 11.101 12.181 -12.898 1.00 95.56 109 ARG A CA 1
ATOM 827 C C . ARG A 1 109 ? 11.338 13.217 -11.815 1.00 95.56 109 ARG A C 1
ATOM 829 O O . ARG A 1 109 ? 10.637 13.204 -10.808 1.00 95.56 109 ARG A O 1
ATOM 836 N N . VAL A 1 110 ? 12.306 14.096 -12.040 1.00 93.50 110 VAL A N 1
ATOM 837 C CA . VAL A 1 110 ? 12.615 15.205 -11.130 1.00 93.50 110 VAL A CA 1
ATOM 838 C C . VAL A 1 110 ? 12.233 16.513 -11.810 1.00 93.50 110 VAL A C 1
ATOM 840 O O . VAL A 1 110 ? 12.649 16.764 -12.947 1.00 93.50 110 VAL A O 1
ATOM 843 N N . ARG A 1 111 ? 11.394 17.313 -11.151 1.00 89.94 111 ARG A N 1
ATOM 844 C CA . ARG A 1 111 ? 10.957 18.642 -11.602 1.00 89.94 111 ARG A CA 1
ATOM 845 C C . ARG A 1 111 ? 10.792 19.545 -10.391 1.00 89.94 111 ARG A C 1
ATOM 847 O O . ARG A 1 111 ? 10.103 19.133 -9.473 1.00 89.94 111 ARG A O 1
ATOM 854 N N . ASP A 1 112 ? 11.359 20.749 -10.428 1.00 80.19 112 ASP A N 1
ATOM 855 C CA . ASP A 1 112 ? 11.123 21.799 -9.422 1.00 80.19 112 ASP A CA 1
ATOM 856 C C . ASP A 1 112 ? 11.178 21.276 -7.967 1.00 80.19 112 ASP A C 1
ATOM 858 O O . ASP A 1 112 ? 10.280 21.529 -7.171 1.00 80.19 112 ASP A O 1
ATOM 862 N N . ASP A 1 113 ? 12.210 20.480 -7.659 1.00 75.56 113 ASP A N 1
ATOM 863 C CA . ASP A 1 113 ? 12.448 19.793 -6.374 1.00 75.56 113 ASP A CA 1
ATOM 864 C C . ASP A 1 113 ? 11.420 18.720 -5.944 1.00 75.56 113 ASP A C 1
ATOM 866 O O . ASP A 1 113 ? 11.549 18.143 -4.866 1.00 75.56 113 ASP A O 1
ATOM 870 N N . ASP A 1 114 ? 10.461 18.357 -6.802 1.00 87.12 114 ASP A N 1
ATOM 871 C CA . ASP A 1 114 ? 9.618 17.165 -6.649 1.00 87.12 114 ASP A CA 1
ATOM 872 C C . ASP A 1 114 ? 10.197 15.986 -7.448 1.00 87.12 114 ASP A C 1
ATOM 874 O O . ASP A 1 114 ? 10.425 16.059 -8.665 1.00 87.12 114 ASP A O 1
ATOM 878 N N . ALA A 1 115 ? 10.426 14.871 -6.758 1.00 92.25 115 ALA A N 1
ATOM 879 C CA . ALA A 1 115 ? 10.892 13.625 -7.342 1.00 92.25 115 ALA A CA 1
ATOM 880 C C . ALA A 1 115 ? 9.764 12.588 -7.324 1.00 92.25 115 ALA A C 1
ATOM 882 O O . ALA A 1 115 ? 9.188 12.262 -6.288 1.00 92.25 115 ALA A O 1
ATOM 883 N N . SER A 1 116 ? 9.469 12.020 -8.490 1.00 95.81 116 SER A N 1
ATOM 884 C CA . SER A 1 116 ? 8.473 10.960 -8.647 1.00 95.81 116 SER A CA 1
ATOM 885 C C . SER A 1 116 ? 9.016 9.821 -9.490 1.00 95.81 116 SER A C 1
ATOM 887 O O . SER A 1 116 ? 9.882 10.018 -10.341 1.00 95.81 116 SER A O 1
ATOM 889 N N . LEU A 1 117 ? 8.497 8.618 -9.278 1.00 96.81 117 LEU A N 1
ATOM 890 C CA . LEU A 1 117 ? 8.896 7.434 -10.029 1.00 96.81 117 LEU A CA 1
ATOM 891 C C . LEU A 1 117 ? 7.754 6.981 -10.936 1.00 96.81 117 LEU A C 1
ATOM 893 O O . LEU A 1 117 ? 6.603 6.885 -10.511 1.00 96.81 117 LEU A O 1
ATOM 897 N N . VAL A 1 118 ? 8.074 6.653 -12.182 1.00 97.56 118 VAL A N 1
ATOM 898 C CA . VAL A 1 118 ? 7.143 5.991 -13.095 1.00 97.56 118 VAL A CA 1
ATOM 899 C C . VAL A 1 118 ? 7.469 4.504 -13.137 1.00 97.56 118 VAL A C 1
ATOM 901 O O . VAL A 1 118 ? 8.558 4.114 -13.559 1.00 97.56 118 VAL A O 1
ATOM 904 N N . LEU A 1 119 ? 6.519 3.674 -12.707 1.00 97.31 119 LEU A N 1
ATOM 905 C CA . LEU A 1 119 ? 6.591 2.223 -12.834 1.00 97.31 119 LEU A CA 1
ATOM 906 C C . LEU A 1 119 ? 6.309 1.841 -14.291 1.00 97.31 119 LEU A C 1
ATOM 908 O O . LEU A 1 119 ? 5.185 1.971 -14.776 1.00 97.31 119 LEU A O 1
ATOM 912 N N . ASN A 1 120 ? 7.340 1.358 -14.981 1.00 94.75 120 ASN A N 1
ATOM 913 C CA . ASN A 1 120 ? 7.271 1.081 -16.419 1.00 94.75 120 ASN A CA 1
ATOM 914 C C . ASN A 1 120 ? 6.687 -0.301 -16.749 1.00 94.75 120 ASN A C 1
ATOM 916 O O . ASN A 1 120 ? 6.215 -0.516 -17.861 1.00 94.75 120 ASN A O 1
ATOM 920 N N . ALA A 1 121 ? 6.745 -1.249 -15.811 1.00 94.94 121 ALA A N 1
ATOM 921 C CA . ALA A 1 121 ? 6.269 -2.615 -16.001 1.00 94.94 121 ALA A CA 1
ATOM 922 C C . ALA A 1 121 ? 5.775 -3.202 -14.677 1.00 94.94 121 ALA A C 1
ATOM 924 O O . ALA A 1 121 ? 6.374 -2.957 -13.633 1.00 94.94 121 ALA A O 1
ATOM 925 N N . ALA A 1 122 ? 4.732 -4.034 -14.718 1.00 95.50 122 ALA A N 1
ATOM 926 C CA . ALA A 1 122 ? 4.160 -4.642 -13.512 1.00 95.50 122 ALA A CA 1
ATOM 927 C C . ALA A 1 122 ? 5.159 -5.538 -12.753 1.00 95.50 122 ALA A C 1
ATOM 929 O O . ALA A 1 122 ? 5.075 -5.661 -11.536 1.00 95.50 122 ALA A O 1
ATOM 930 N N . ASP A 1 123 ? 6.134 -6.126 -13.448 1.00 94.19 123 ASP A N 1
ATOM 931 C CA . ASP A 1 123 ? 7.178 -6.959 -12.834 1.00 94.19 123 ASP A CA 1
ATOM 932 C C . ASP A 1 123 ? 8.278 -6.147 -12.143 1.00 94.19 123 ASP A C 1
ATOM 934 O O . ASP A 1 123 ? 9.025 -6.690 -11.328 1.00 94.19 123 ASP A O 1
ATOM 938 N N . GLY A 1 124 ? 8.332 -4.839 -12.409 1.00 94.06 124 GLY A N 1
ATOM 939 C CA . GLY A 1 124 ? 9.126 -3.891 -11.633 1.00 94.06 124 GLY A CA 1
ATOM 940 C C . GLY A 1 124 ? 8.552 -3.641 -10.237 1.00 94.06 124 GLY A C 1
ATOM 941 O O . GLY A 1 124 ? 9.190 -2.967 -9.441 1.00 94.06 124 GLY A O 1
ATOM 942 N N . LEU A 1 125 ? 7.369 -4.176 -9.919 1.00 96.69 125 LEU A N 1
ATOM 943 C CA . LEU A 1 125 ? 6.753 -4.075 -8.604 1.00 96.69 125 LEU A CA 1
ATOM 944 C C . LEU A 1 125 ? 6.812 -5.421 -7.879 1.00 96.69 125 LEU A C 1
ATOM 946 O O . LEU A 1 125 ? 6.212 -6.414 -8.307 1.00 96.69 125 LEU A O 1
ATOM 950 N N . ARG A 1 126 ? 7.484 -5.436 -6.729 1.00 95.81 126 ARG A N 1
ATOM 951 C CA . ARG A 1 126 ? 7.438 -6.540 -5.767 1.00 95.81 126 ARG A CA 1
ATOM 952 C C . ARG A 1 126 ? 6.779 -6.058 -4.492 1.00 95.81 126 ARG A C 1
ATOM 954 O O . ARG A 1 126 ? 7.129 -4.999 -3.982 1.00 95.81 126 ARG A O 1
ATOM 961 N N . LEU A 1 127 ? 5.843 -6.850 -3.995 1.00 95.38 127 LEU A N 1
ATOM 962 C CA . LEU A 1 127 ? 5.009 -6.513 -2.854 1.00 95.38 127 LEU A CA 1
ATOM 963 C C . LEU A 1 127 ? 5.058 -7.654 -1.847 1.00 95.38 127 LEU A C 1
ATOM 965 O O . LEU A 1 127 ? 4.887 -8.817 -2.216 1.00 95.38 127 LEU A O 1
ATOM 969 N N . VAL A 1 128 ? 5.289 -7.303 -0.589 1.00 95.94 128 VAL A N 1
ATOM 970 C CA . VAL A 1 128 ? 5.260 -8.204 0.557 1.00 95.94 128 VAL A CA 1
ATOM 971 C C . VAL A 1 128 ? 4.321 -7.592 1.581 1.00 95.94 128 VAL A C 1
ATOM 973 O O . VAL A 1 128 ? 4.504 -6.453 1.991 1.00 95.94 128 VAL A O 1
ATOM 976 N N . THR A 1 129 ? 3.314 -8.349 1.999 1.00 94.50 129 THR A N 1
ATOM 977 C CA . THR A 1 129 ? 2.398 -7.924 3.058 1.00 94.50 129 THR A CA 1
ATOM 978 C C . THR A 1 129 ? 2.871 -8.532 4.380 1.00 94.50 129 THR A C 1
ATOM 980 O O . THR A 1 129 ? 2.831 -9.759 4.512 1.00 94.50 129 THR A O 1
ATOM 983 N N . PRO A 1 130 ? 3.315 -7.727 5.360 1.00 94.19 130 PRO A N 1
ATOM 984 C CA . PRO A 1 130 ? 3.743 -8.231 6.659 1.00 94.19 130 PRO A CA 1
ATOM 985 C C . PRO A 1 130 ? 2.605 -8.913 7.432 1.00 94.19 130 PRO A C 1
ATOM 987 O O . PRO A 1 130 ? 1.414 -8.660 7.203 1.00 94.19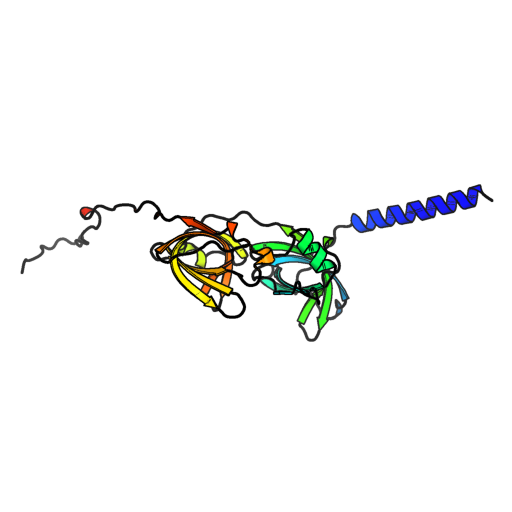 130 PRO A O 1
ATOM 990 N N . SER A 1 131 ? 2.977 -9.770 8.384 1.00 94.69 131 SER A N 1
ATOM 991 C CA . SER A 1 131 ? 2.027 -10.292 9.371 1.00 94.69 131 SER A CA 1
ATOM 992 C C . SER A 1 131 ? 1.593 -9.178 10.324 1.00 94.69 131 SER A C 1
ATOM 994 O O . SER A 1 131 ? 2.375 -8.277 10.622 1.00 94.69 131 SER A O 1
ATOM 996 N N . ALA A 1 132 ? 0.353 -9.241 10.804 1.00 95.75 132 ALA A N 1
ATOM 997 C CA . ALA A 1 132 ? -0.183 -8.256 11.731 1.00 95.75 132 ALA A CA 1
ATOM 998 C C . ALA A 1 132 ? 0.116 -8.636 13.187 1.00 95.75 132 ALA A C 1
ATOM 1000 O O . ALA A 1 132 ? -0.131 -9.771 13.599 1.00 95.75 132 ALA A O 1
ATOM 1001 N N . ALA A 1 133 ? 0.607 -7.681 13.976 1.00 95.94 133 ALA A N 1
ATOM 1002 C CA . ALA A 1 133 ? 0.777 -7.851 15.416 1.00 95.94 133 ALA A CA 1
ATOM 1003 C C . ALA A 1 133 ? -0.539 -7.553 16.151 1.00 95.94 133 ALA A C 1
ATOM 1005 O O . ALA A 1 133 ? -1.149 -6.508 15.935 1.00 95.94 133 ALA A O 1
ATOM 1006 N N . ALA A 1 134 ? -0.985 -8.450 17.031 1.00 95.44 134 ALA A N 1
ATOM 1007 C CA . ALA A 1 134 ? -2.152 -8.191 17.872 1.00 95.44 134 ALA A CA 1
ATOM 1008 C C . ALA A 1 134 ? -1.787 -7.197 18.983 1.00 95.44 134 ALA A C 1
ATOM 1010 O O . ALA A 1 134 ? -0.863 -7.456 19.757 1.00 95.44 134 ALA A O 1
ATOM 1011 N N . ILE A 1 135 ? -2.504 -6.075 19.059 1.00 95.12 135 ILE A N 1
ATOM 1012 C CA . ILE A 1 135 ? -2.290 -5.040 20.075 1.00 95.12 135 ILE A CA 1
ATOM 1013 C C . ILE A 1 135 ? -3.620 -4.530 20.637 1.00 95.12 135 ILE A C 1
ATOM 1015 O O . ILE A 1 135 ? -4.667 -4.597 19.993 1.00 95.12 135 ILE A O 1
ATOM 1019 N N . GLU A 1 136 ? -3.557 -3.960 21.836 1.00 93.12 136 GLU A N 1
ATOM 1020 C CA . GLU A 1 136 ? -4.664 -3.208 22.428 1.00 93.12 136 GLU A CA 1
ATOM 1021 C C . GLU A 1 136 ? -4.848 -1.857 21.727 1.00 93.12 136 GLU A C 1
ATOM 1023 O O . GLU A 1 136 ? -3.879 -1.224 21.295 1.00 93.12 136 GLU A O 1
ATOM 1028 N N . LEU A 1 137 ? -6.084 -1.354 21.685 1.00 93.25 137 LEU A N 1
ATOM 1029 C CA . LEU A 1 137 ? -6.391 -0.087 21.011 1.00 93.25 137 LEU A CA 1
ATOM 1030 C C . LEU A 1 137 ? -5.638 1.113 21.622 1.00 93.25 137 LEU A C 1
ATOM 1032 O O . LEU A 1 137 ? -5.324 2.078 20.931 1.00 93.25 137 LEU A O 1
ATOM 1036 N N . SER A 1 138 ? -5.311 1.050 22.916 1.00 92.50 138 SER A N 1
ATOM 1037 C CA . SER A 1 138 ? -4.525 2.069 23.626 1.00 92.50 138 SER A CA 1
ATOM 1038 C C . SER A 1 138 ? -3.050 2.120 23.204 1.00 92.50 138 SER A C 1
ATOM 1040 O O . SER A 1 138 ? -2.420 3.169 23.335 1.00 92.50 138 SER A O 1
ATOM 1042 N N . ALA A 1 139 ? -2.499 1.023 22.673 1.00 93.69 139 ALA A N 1
ATOM 1043 C CA . ALA A 1 139 ? -1.107 0.934 22.230 1.00 93.69 139 ALA A CA 1
ATOM 1044 C C . ALA A 1 139 ? -0.886 1.501 20.815 1.00 93.69 139 ALA A C 1
ATOM 1046 O O . ALA A 1 139 ? 0.257 1.697 20.393 1.00 93.69 139 ALA A O 1
ATOM 1047 N N . LEU A 1 140 ? -1.963 1.818 20.088 1.00 93.62 140 LEU A N 1
ATOM 1048 C CA . LEU A 1 140 ? -1.894 2.286 18.703 1.00 93.62 140 LEU A CA 1
ATOM 1049 C C . LEU A 1 140 ? -1.051 3.565 18.549 1.00 93.62 140 LEU A C 1
ATOM 1051 O O . LEU A 1 140 ? -0.295 3.699 17.590 1.00 93.62 140 LEU A O 1
ATOM 1055 N N . ASN A 1 141 ? -1.107 4.472 19.531 1.00 91.44 141 ASN A N 1
ATOM 1056 C CA . ASN A 1 141 ? -0.331 5.720 19.532 1.00 91.44 141 ASN A CA 1
ATOM 1057 C C . ASN A 1 141 ? 1.187 5.510 19.600 1.00 91.44 141 ASN A C 1
ATOM 1059 O O . ASN A 1 141 ? 1.937 6.352 19.108 1.00 91.44 141 ASN A O 1
ATOM 1063 N N . ALA A 1 142 ? 1.635 4.396 20.184 1.00 93.06 142 ALA A N 1
ATOM 1064 C CA . ALA A 1 142 ? 3.046 4.035 20.285 1.00 93.06 142 ALA A CA 1
ATOM 1065 C C . ALA A 1 142 ? 3.534 3.179 19.101 1.00 93.06 142 ALA A C 1
ATOM 1067 O O . ALA A 1 142 ? 4.720 2.873 19.018 1.00 93.06 142 ALA A O 1
ATOM 1068 N N . THR A 1 143 ? 2.639 2.782 18.191 1.00 94.75 143 THR A N 1
ATOM 1069 C CA . THR A 1 143 ? 2.983 1.927 17.048 1.00 94.75 143 THR A CA 1
ATOM 1070 C C . THR A 1 143 ? 3.521 2.769 15.888 1.00 94.75 143 THR A C 1
ATOM 1072 O O . THR A 1 143 ? 3.050 3.886 15.652 1.00 94.75 143 THR A O 1
ATOM 1075 N N . ALA A 1 144 ? 4.517 2.275 15.149 1.00 93.44 144 ALA A N 1
ATOM 1076 C CA . ALA A 1 144 ? 5.070 3.012 14.013 1.00 93.44 144 ALA A CA 1
ATOM 1077 C C . ALA A 1 144 ? 4.078 3.068 12.837 1.00 93.44 144 ALA A C 1
ATOM 1079 O O . ALA A 1 144 ? 3.197 2.220 12.695 1.00 93.44 144 ALA A O 1
ATOM 1080 N N . PHE A 1 145 ? 4.194 4.096 11.994 1.00 94.19 145 PHE A N 1
ATOM 1081 C CA . PHE A 1 145 ? 3.368 4.200 10.792 1.00 94.19 145 PHE A CA 1
ATOM 1082 C C . PHE A 1 145 ? 3.688 3.079 9.803 1.00 94.19 145 PHE A C 1
ATOM 1084 O O . PHE A 1 145 ? 4.838 2.677 9.639 1.00 94.19 145 PHE A O 1
ATOM 1091 N N . GLY A 1 146 ? 2.652 2.579 9.134 1.00 94.12 146 GLY A N 1
ATOM 1092 C CA . GLY A 1 146 ? 2.757 1.496 8.163 1.00 94.12 146 GLY A CA 1
ATOM 1093 C C . GLY A 1 146 ? 2.890 0.103 8.777 1.00 94.12 146 GLY A C 1
ATOM 1094 O O . GLY A 1 146 ? 2.778 -0.875 8.045 1.00 94.12 146 GLY A O 1
ATOM 1095 N N . ASP A 1 147 ? 3.083 -0.031 10.090 1.00 95.69 147 ASP A N 1
ATOM 1096 C CA . ASP A 1 147 ? 3.080 -1.349 10.723 1.00 95.69 147 ASP A CA 1
ATOM 1097 C C . ASP A 1 147 ? 1.674 -1.953 10.684 1.00 95.69 147 ASP A C 1
ATOM 1099 O O . ASP A 1 147 ? 0.677 -1.257 10.894 1.00 95.69 147 ASP A O 1
ATOM 1103 N N . ARG A 1 148 ? 1.583 -3.257 10.398 1.00 96.69 148 ARG A N 1
ATOM 1104 C CA . ARG A 1 148 ? 0.305 -3.973 10.412 1.00 96.69 148 ARG A CA 1
ATOM 1105 C C . ARG A 1 148 ? -0.030 -4.430 11.821 1.00 96.69 148 ARG A C 1
ATOM 1107 O O . ARG A 1 148 ? 0.751 -5.123 12.473 1.00 96.69 148 ARG A O 1
ATOM 1114 N N . VAL A 1 149 ? -1.239 -4.098 12.246 1.00 97.19 149 VAL A N 1
ATOM 1115 C CA . VAL A 1 149 ? -1.775 -4.421 13.561 1.00 97.19 149 VAL A CA 1
ATOM 1116 C C . VAL A 1 149 ? -3.137 -5.078 13.441 1.00 97.19 149 VAL A C 1
ATOM 1118 O O . VAL A 1 149 ? -3.880 -4.817 12.497 1.00 97.19 149 VAL A O 1
ATOM 1121 N N . SER A 1 150 ? -3.457 -5.928 14.409 1.00 96.75 150 SER A N 1
ATOM 1122 C CA . SER A 1 150 ? -4.808 -6.413 14.655 1.00 96.75 150 SER A CA 1
ATOM 1123 C C . SER A 1 150 ? -5.293 -5.810 15.965 1.00 96.75 150 SER A C 1
ATOM 1125 O O . SER A 1 150 ? -4.659 -5.990 17.006 1.00 96.75 150 SER A O 1
ATOM 1127 N N . VAL A 1 151 ? -6.390 -5.062 15.899 1.00 95.62 151 VAL A N 1
ATOM 1128 C CA . VAL A 1 151 ? -7.017 -4.408 17.050 1.00 95.62 151 VAL A CA 1
ATOM 1129 C C . VAL A 1 151 ? -8.458 -4.866 17.190 1.00 95.62 151 VAL A C 1
ATOM 1131 O O . VAL A 1 151 ? -9.088 -5.282 16.218 1.00 95.62 151 VAL A O 1
ATOM 1134 N N . SER A 1 152 ? -9.009 -4.766 18.396 1.00 94.31 152 SER A N 1
ATOM 1135 C CA . SER A 1 152 ? -10.427 -5.022 18.637 1.00 94.31 152 SER A CA 1
ATOM 1136 C C . SER A 1 152 ? -11.068 -3.856 19.372 1.00 94.31 152 SER A C 1
ATOM 1138 O O . SER A 1 152 ? -10.439 -3.195 20.197 1.00 94.31 152 SER A O 1
ATOM 1140 N N . GLY A 1 153 ? -12.327 -3.570 19.066 1.00 94.06 153 GLY A N 1
ATOM 1141 C CA . GLY A 1 153 ? -13.053 -2.520 19.761 1.00 94.06 153 GLY A CA 1
ATOM 1142 C C . GLY A 1 153 ? -14.529 -2.503 19.421 1.00 94.06 153 GLY A C 1
ATOM 1143 O O . GLY A 1 153 ? -14.973 -3.045 18.411 1.00 94.06 153 GLY A O 1
ATOM 1144 N N . GLN A 1 154 ? -15.300 -1.850 20.279 1.00 95.00 154 GLN A N 1
ATOM 1145 C CA . GLN A 1 154 ? -16.717 -1.640 20.046 1.00 95.00 154 GLN A CA 1
ATOM 1146 C C . GLN A 1 154 ? -16.922 -0.467 19.087 1.00 95.00 154 GLN A C 1
ATOM 1148 O O . GLN A 1 154 ? -16.372 0.617 19.303 1.00 95.00 154 GLN A O 1
ATOM 1153 N N . VAL A 1 155 ? -17.762 -0.653 18.071 1.00 95.44 155 VAL A N 1
ATOM 1154 C CA . VAL A 1 155 ? -18.138 0.396 17.121 1.00 95.44 155 VAL A CA 1
ATOM 1155 C C . VAL A 1 155 ? -18.953 1.468 17.842 1.00 95.44 155 VAL A C 1
ATOM 1157 O O . VAL A 1 155 ? -20.068 1.224 18.308 1.00 95.44 155 VAL A O 1
ATOM 1160 N N . ARG A 1 156 ? -18.403 2.679 17.937 1.00 95.56 156 ARG A N 1
ATOM 1161 C CA . ARG A 1 156 ? -19.047 3.830 18.592 1.00 95.56 156 ARG A CA 1
ATOM 1162 C C . ARG A 1 156 ? -19.693 4.788 17.617 1.00 95.56 156 ARG A C 1
ATOM 1164 O O . ARG A 1 156 ? -20.680 5.433 17.962 1.00 95.56 156 ARG A O 1
ATOM 1171 N N . ARG A 1 157 ? -19.127 4.908 16.421 1.00 94.88 157 ARG A N 1
ATOM 1172 C CA . ARG A 1 157 ? -19.605 5.840 15.407 1.00 94.88 157 ARG A CA 1
ATOM 1173 C C . ARG A 1 157 ? -19.258 5.327 14.020 1.00 94.88 157 ARG A C 1
ATOM 1175 O O . ARG A 1 157 ? -18.183 4.777 13.820 1.00 94.88 157 ARG A O 1
ATOM 1182 N N . ILE A 1 158 ? -20.159 5.553 13.071 1.00 94.75 158 ILE A N 1
ATOM 1183 C CA . ILE A 1 158 ? -19.938 5.306 11.647 1.00 94.75 158 ILE A CA 1
ATOM 1184 C C . ILE A 1 158 ? -20.237 6.620 10.926 1.00 94.75 158 ILE A C 1
ATOM 1186 O O . ILE A 1 158 ? -21.278 7.235 11.166 1.00 94.75 158 ILE A O 1
ATOM 1190 N N . ARG A 1 159 ? -19.306 7.087 10.095 1.00 93.69 159 ARG A N 1
ATOM 1191 C CA . ARG A 1 159 ? -19.445 8.301 9.285 1.00 93.69 159 ARG A CA 1
ATOM 1192 C C . ARG A 1 159 ? -19.094 8.000 7.841 1.00 93.69 159 ARG A C 1
ATOM 1194 O O . ARG A 1 159 ? -18.025 7.462 7.576 1.00 93.69 159 ARG A O 1
ATOM 1201 N N . ASP A 1 160 ? -19.942 8.435 6.926 1.00 90.75 160 ASP A N 1
ATOM 1202 C CA . ASP A 1 160 ? -19.584 8.529 5.518 1.00 90.75 160 ASP A CA 1
ATOM 1203 C C . ASP A 1 160 ? -18.878 9.859 5.265 1.00 90.75 160 ASP A C 1
ATOM 1205 O O . ASP A 1 160 ? -19.346 10.923 5.675 1.00 90.75 160 ASP A O 1
ATOM 1209 N N . ILE A 1 161 ? -17.718 9.780 4.627 1.00 86.75 161 ILE A N 1
ATOM 1210 C CA . ILE A 1 161 ? -16.946 10.924 4.164 1.00 86.75 161 ILE A CA 1
ATOM 1211 C C . ILE A 1 161 ? -17.112 11.006 2.645 1.00 86.75 161 ILE A C 1
ATOM 1213 O O . ILE A 1 161 ? -17.323 10.005 1.952 1.00 86.75 161 ILE A O 1
ATOM 1217 N N . SER A 1 162 ? -17.047 12.224 2.112 1.00 76.19 162 SER A N 1
ATOM 1218 C CA . SER A 1 162 ? -16.983 12.440 0.671 1.00 76.19 162 SER A CA 1
ATOM 1219 C C . SER A 1 162 ? -15.831 11.637 0.044 1.00 76.19 162 SER A C 1
ATOM 1221 O O . SER A 1 162 ? -14.868 11.270 0.712 1.00 76.19 162 SER A O 1
ATOM 1223 N N . GLN A 1 163 ? -15.926 11.367 -1.261 1.00 75.19 163 GLN A N 1
ATOM 1224 C CA . GLN A 1 163 ? -14.918 10.615 -2.034 1.00 75.19 163 GLN A CA 1
ATOM 1225 C C . GLN A 1 163 ? -14.878 9.098 -1.777 1.00 75.19 163 GLN A C 1
ATOM 1227 O O . GLN A 1 163 ? -13.888 8.443 -2.088 1.00 75.19 163 GLN A O 1
ATOM 1232 N N . GLY A 1 164 ? -15.964 8.515 -1.260 1.00 83.69 164 GLY A N 1
ATOM 1233 C CA . GLY A 1 164 ? -16.046 7.063 -1.089 1.00 83.69 164 GLY A CA 1
ATOM 1234 C C . GLY A 1 164 ? -15.150 6.565 0.042 1.00 83.69 164 GLY A C 1
ATOM 1235 O O . GLY A 1 164 ? -14.515 5.520 -0.076 1.00 83.69 164 GLY A O 1
ATOM 1236 N N . LEU A 1 165 ? -15.097 7.311 1.142 1.00 89.31 165 LEU A N 1
ATOM 1237 C CA . LEU A 1 165 ? -14.429 6.900 2.368 1.00 89.31 165 LEU A CA 1
ATOM 1238 C C . LEU A 1 165 ? -15.476 6.739 3.469 1.00 89.31 165 LEU A C 1
ATOM 1240 O O . LEU A 1 165 ? -16.390 7.549 3.588 1.00 89.31 165 LEU A O 1
ATOM 1244 N N . LYS A 1 166 ? -15.342 5.708 4.297 1.00 92.81 166 LYS A N 1
ATOM 1245 C CA . LYS A 1 166 ? -16.178 5.518 5.487 1.00 92.81 166 LYS A CA 1
ATOM 1246 C C . LYS A 1 166 ? -15.268 5.396 6.699 1.00 92.81 166 LYS A C 1
ATOM 1248 O O . LYS A 1 166 ? -14.327 4.613 6.681 1.00 92.81 166 LYS A O 1
ATOM 1253 N N . VAL A 1 167 ? -15.540 6.173 7.740 1.00 94.62 167 VAL A N 1
ATOM 1254 C CA . VAL A 1 167 ? -14.780 6.155 8.992 1.00 94.62 167 VAL A CA 1
ATOM 1255 C C . VAL A 1 167 ? -15.605 5.495 10.082 1.00 94.62 167 VAL A C 1
ATOM 1257 O O . VAL A 1 167 ? -16.757 5.868 10.317 1.00 94.62 167 VAL A O 1
ATOM 1260 N N . VAL A 1 168 ? -15.001 4.522 10.755 1.00 95.25 168 VAL A N 1
ATOM 1261 C CA . VAL A 1 168 ? -15.604 3.764 11.850 1.00 95.25 168 VAL A CA 1
ATOM 1262 C C . VAL A 1 168 ? -14.770 3.990 13.101 1.00 95.25 168 VAL A C 1
ATOM 1264 O O . VAL A 1 168 ? -13.622 3.566 13.162 1.00 95.25 168 VAL A O 1
ATOM 1267 N N . SER A 1 169 ? -15.340 4.651 14.102 1.00 95.69 169 SER A N 1
ATOM 1268 C CA . SER A 1 169 ? -14.656 4.889 15.373 1.00 95.69 169 SER A CA 1
ATOM 1269 C C . SER A 1 169 ? -14.847 3.693 16.298 1.00 95.69 169 SER A C 1
ATOM 1271 O O . SER A 1 169 ? -15.986 3.310 16.601 1.00 95.69 169 SER A O 1
ATOM 1273 N N . LEU A 1 170 ? -13.741 3.134 16.777 1.00 95.44 170 LEU A N 1
ATOM 1274 C CA . LEU A 1 170 ? -13.689 2.023 17.719 1.00 95.44 170 LEU A CA 1
ATOM 1275 C C . LEU A 1 170 ? -13.299 2.507 19.112 1.00 95.44 170 LEU A C 1
ATOM 1277 O O . LEU A 1 170 ? -12.536 3.460 19.269 1.00 95.44 170 LEU A O 1
ATOM 1281 N N . ARG A 1 171 ? -13.808 1.824 20.140 1.00 94.00 171 ARG A N 1
ATOM 1282 C CA . ARG A 1 171 ? -13.403 2.043 21.532 1.00 94.00 171 ARG A CA 1
ATOM 1283 C C . ARG A 1 171 ? -13.225 0.726 22.270 1.00 94.00 171 ARG A C 1
ATOM 1285 O O . ARG A 1 171 ? -14.117 -0.120 22.238 1.00 94.00 171 ARG A O 1
ATOM 1292 N N . GLN A 1 172 ? -12.136 0.620 23.020 1.00 91.94 172 GLN A N 1
ATOM 1293 C CA . GLN A 1 172 ? -11.827 -0.501 23.902 1.00 91.94 172 GLN A CA 1
ATOM 1294 C C . GLN A 1 172 ? -11.279 0.063 25.221 1.00 91.94 172 GLN A C 1
ATOM 1296 O O . GLN A 1 172 ? -10.192 0.635 25.260 1.00 91.94 172 GLN A O 1
ATOM 1301 N N . GLY A 1 173 ? -12.065 -0.008 26.300 1.00 87.25 173 GLY A N 1
ATOM 1302 C CA . GLY A 1 173 ? -11.717 0.643 27.569 1.00 87.25 173 GLY A CA 1
ATOM 1303 C C . GLY A 1 173 ? -11.508 2.161 27.418 1.00 87.25 173 GLY A C 1
ATOM 1304 O O . GLY A 1 173 ? -12.439 2.897 27.056 1.00 87.25 173 GLY A O 1
ATOM 1305 N N . SER A 1 174 ? -10.287 2.622 27.709 1.00 85.88 174 SER A N 1
ATOM 1306 C CA . SER A 1 174 ? -9.831 4.006 27.501 1.00 85.88 174 SER A CA 1
ATOM 1307 C C . SER A 1 174 ? -9.276 4.273 26.096 1.00 85.88 174 SER A C 1
ATOM 1309 O O . SER A 1 174 ? -9.165 5.434 25.713 1.00 85.88 174 SER A O 1
ATOM 1311 N N . GLY A 1 175 ? -8.948 3.232 25.325 1.00 88.62 175 GLY A N 1
ATOM 1312 C CA . GLY A 1 175 ? -8.425 3.355 23.968 1.00 88.62 175 GLY A CA 1
ATOM 1313 C C . GLY A 1 175 ? -9.515 3.722 22.964 1.00 88.62 175 GLY A C 1
ATOM 1314 O O . GLY A 1 175 ? -10.634 3.200 23.027 1.00 88.62 175 GLY A O 1
ATOM 1315 N N . VAL A 1 176 ? -9.177 4.605 22.025 1.00 93.19 176 VAL A N 1
ATOM 1316 C CA . VAL A 1 176 ? -10.028 5.032 20.907 1.00 93.19 176 VAL A CA 1
ATOM 1317 C C . VAL A 1 176 ? -9.170 5.072 19.648 1.00 93.19 176 VAL A C 1
ATOM 1319 O O . VAL A 1 176 ? -8.028 5.521 19.708 1.00 93.19 176 VAL A O 1
ATOM 1322 N N . ALA A 1 177 ? -9.717 4.610 18.528 1.00 94.19 177 ALA A N 1
ATOM 1323 C CA . ALA A 1 177 ? -9.073 4.706 17.223 1.00 94.19 177 ALA A CA 1
ATOM 1324 C C . ALA A 1 177 ? -10.118 4.783 16.110 1.00 94.19 177 ALA A C 1
ATOM 1326 O O . ALA A 1 177 ? -11.201 4.204 16.230 1.00 94.19 177 ALA A O 1
ATOM 1327 N N . ASP A 1 178 ? -9.770 5.450 15.016 1.00 95.81 178 ASP A N 1
ATOM 1328 C CA . ASP A 1 178 ? -10.585 5.473 13.806 1.00 95.81 178 ASP A CA 1
ATOM 1329 C C . ASP A 1 178 ? -10.104 4.405 12.815 1.00 95.81 178 ASP A C 1
ATOM 1331 O O . ASP A 1 178 ? -8.916 4.122 12.679 1.00 95.81 178 ASP A O 1
ATOM 1335 N N . VAL A 1 179 ? -11.043 3.788 12.109 1.00 96.31 179 VAL A N 1
ATOM 1336 C CA . VAL A 1 179 ? -10.776 2.839 11.028 1.00 96.31 179 VAL A CA 1
ATOM 1337 C C . VAL A 1 179 ? -11.268 3.462 9.734 1.00 96.31 179 VAL A C 1
ATOM 1339 O O . VAL A 1 179 ? -12.449 3.799 9.622 1.00 96.31 179 VAL A O 1
ATOM 1342 N N . LEU A 1 180 ? -10.376 3.617 8.756 1.00 95.44 180 LEU A N 1
ATOM 1343 C CA . LEU A 1 180 ? -10.700 4.226 7.468 1.00 95.44 180 LEU A CA 1
ATOM 1344 C C . LEU A 1 180 ? -10.923 3.148 6.406 1.00 95.44 180 LEU A C 1
ATOM 1346 O O . LEU A 1 180 ? -9.993 2.446 6.008 1.00 95.44 180 LEU A O 1
ATOM 1350 N N . LEU A 1 181 ? -12.154 3.061 5.911 1.00 94.00 181 LEU A N 1
ATOM 1351 C CA . LEU A 1 181 ? -12.584 2.107 4.895 1.00 94.00 181 LEU A CA 1
ATOM 1352 C C . LEU A 1 181 ? -12.643 2.784 3.514 1.00 94.00 181 LEU A C 1
ATOM 1354 O O . LEU A 1 181 ? -13.398 3.751 3.345 1.00 94.00 181 LEU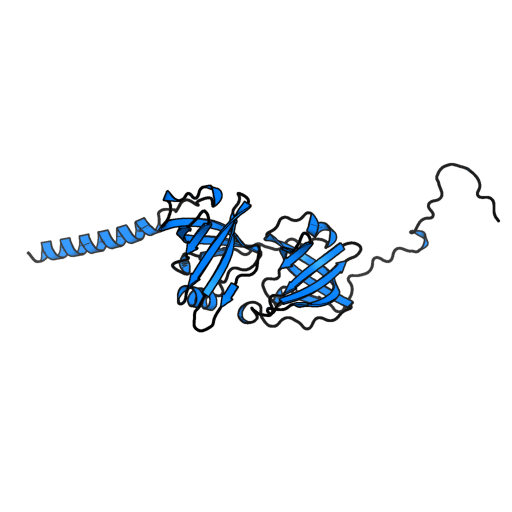 A O 1
ATOM 1358 N N . PRO A 1 182 ? -11.911 2.278 2.507 1.00 91.94 182 PRO A N 1
ATOM 1359 C CA . PRO A 1 182 ? -11.854 2.857 1.173 1.00 91.94 182 PRO A CA 1
ATOM 1360 C C . PRO A 1 182 ? -12.987 2.309 0.293 1.00 91.94 182 PRO A C 1
ATOM 1362 O O . PRO A 1 182 ? -12.749 1.598 -0.681 1.00 91.94 182 PRO A O 1
ATOM 1365 N N . VAL A 1 183 ? -14.244 2.619 0.621 1.00 85.75 183 VAL A N 1
ATOM 1366 C CA . VAL A 1 183 ? -15.415 2.076 -0.102 1.00 85.75 183 VAL A CA 1
ATOM 1367 C C . VAL A 1 183 ? -15.444 2.451 -1.596 1.00 85.75 183 VAL A C 1
ATOM 1369 O O . VAL A 1 183 ? -16.006 1.716 -2.405 1.00 85.75 183 VAL A O 1
ATOM 1372 N N . GLY A 1 184 ? -14.786 3.546 -1.990 1.00 84.12 184 GLY A N 1
ATOM 1373 C CA . GLY A 1 184 ? -14.572 3.944 -3.385 1.00 84.12 184 GLY A CA 1
ATOM 1374 C C . GLY A 1 184 ? -13.609 3.030 -4.152 1.00 84.12 184 GLY A C 1
ATOM 1375 O O . GLY A 1 184 ? -13.675 2.966 -5.374 1.00 84.12 184 GLY A O 1
ATOM 1376 N N . LEU A 1 185 ? -12.774 2.260 -3.448 1.00 84.56 185 LEU A N 1
ATOM 1377 C CA . LEU A 1 185 ? -11.903 1.222 -4.006 1.00 84.56 185 LEU A CA 1
ATOM 1378 C C . LEU A 1 185 ? -12.539 -0.173 -3.903 1.00 84.56 185 LEU A C 1
ATOM 1380 O O . LEU A 1 185 ? -11.821 -1.167 -3.832 1.00 84.56 185 LEU A O 1
ATOM 1384 N N . SER A 1 186 ? -13.873 -0.273 -3.896 1.00 81.31 186 SER A N 1
ATOM 1385 C CA . SER A 1 186 ? -14.623 -1.530 -3.708 1.00 81.31 186 SER A CA 1
ATOM 1386 C C . SER A 1 186 ? -14.175 -2.684 -4.612 1.00 81.31 186 SER A C 1
ATOM 1388 O O . SER A 1 186 ? -14.177 -3.829 -4.169 1.00 81.31 186 SER A O 1
ATOM 1390 N N . ALA A 1 187 ? -13.712 -2.405 -5.835 1.00 82.44 187 ALA A N 1
ATOM 1391 C CA . ALA A 1 187 ? -13.155 -3.423 -6.727 1.00 82.44 187 ALA A CA 1
ATOM 1392 C C . ALA A 1 187 ? -11.947 -4.166 -6.118 1.00 82.44 187 ALA A C 1
ATOM 1394 O O . ALA A 1 187 ? -11.766 -5.351 -6.382 1.00 82.44 187 ALA A O 1
ATOM 1395 N N . MET A 1 188 ? -11.133 -3.478 -5.309 1.00 86.50 188 MET A N 1
ATOM 1396 C CA . MET A 1 188 ? -9.953 -4.030 -4.629 1.00 86.50 188 MET A CA 1
ATOM 1397 C C . MET A 1 188 ? -10.223 -4.361 -3.163 1.00 86.50 188 MET A C 1
ATOM 1399 O O . MET A 1 188 ? -9.748 -5.376 -2.659 1.00 86.50 188 MET A O 1
ATOM 1403 N N . PHE A 1 189 ? -10.990 -3.514 -2.482 1.00 87.62 189 PHE A N 1
ATOM 1404 C CA . PHE A 1 189 ? -11.310 -3.676 -1.071 1.00 87.62 189 PHE A CA 1
ATOM 1405 C C . PHE A 1 189 ? -12.314 -4.811 -0.828 1.00 87.62 189 PHE A C 1
ATOM 1407 O O . PHE A 1 189 ? -12.239 -5.487 0.191 1.00 87.62 189 PHE A O 1
ATOM 1414 N N . GLY A 1 190 ? -13.222 -5.063 -1.772 1.00 87.31 190 GLY A N 1
ATOM 1415 C CA . GLY A 1 190 ? -14.358 -5.961 -1.588 1.00 87.31 190 GLY A CA 1
ATOM 1416 C C . GLY A 1 190 ? -15.570 -5.254 -0.975 1.00 87.31 190 GLY A C 1
ATOM 1417 O O . GLY A 1 190 ? -15.566 -4.045 -0.724 1.00 87.31 190 GLY A O 1
ATOM 1418 N N . ALA A 1 191 ? -16.643 -6.017 -0.761 1.00 84.44 191 ALA A N 1
ATOM 1419 C CA . ALA A 1 191 ? -17.860 -5.501 -0.148 1.00 84.44 191 ALA A CA 1
ATOM 1420 C C . ALA A 1 191 ? -17.661 -5.392 1.369 1.00 84.44 191 ALA A C 1
ATOM 1422 O O . ALA A 1 191 ? -17.489 -6.404 2.043 1.00 84.44 191 ALA A O 1
ATOM 1423 N N . ALA A 1 192 ? -17.674 -4.168 1.904 1.00 78.19 192 ALA A N 1
ATOM 1424 C CA . ALA A 1 192 ? -17.529 -3.955 3.341 1.00 78.19 192 ALA A CA 1
ATOM 1425 C C . ALA A 1 192 ? -18.659 -4.670 4.113 1.00 78.19 192 ALA A C 1
ATOM 1427 O O . ALA A 1 192 ? -19.818 -4.583 3.690 1.00 78.19 192 ALA A O 1
ATOM 1428 N N . PRO A 1 193 ? -18.360 -5.338 5.245 1.00 82.31 193 PRO A N 1
ATOM 1429 C CA . PRO A 1 193 ? -19.388 -5.980 6.053 1.00 82.31 193 PRO A CA 1
ATOM 1430 C C . PRO A 1 193 ? -20.389 -4.950 6.587 1.00 82.31 193 PRO A C 1
ATOM 1432 O O . PRO A 1 193 ? -20.077 -3.767 6.757 1.00 82.31 193 PRO A O 1
ATOM 1435 N N . GLN A 1 194 ? -21.609 -5.398 6.880 1.00 82.56 194 GLN A N 1
ATOM 1436 C CA . GLN A 1 194 ? -22.623 -4.531 7.466 1.00 82.56 194 GLN A CA 1
ATOM 1437 C C . GLN A 1 194 ? -22.286 -4.260 8.938 1.00 82.56 194 GLN A C 1
ATOM 1439 O O . GLN A 1 194 ? -22.440 -5.118 9.804 1.00 82.56 194 GLN A O 1
ATOM 1444 N N . LEU A 1 195 ? -21.797 -3.051 9.211 1.00 88.06 195 LEU A N 1
ATOM 1445 C CA . LEU A 1 195 ? -21.415 -2.612 10.550 1.00 88.06 195 LEU A CA 1
ATOM 1446 C C . LEU A 1 195 ? -22.600 -1.945 11.254 1.00 88.06 195 LEU A C 1
ATOM 1448 O O . LEU A 1 195 ? -23.283 -1.103 10.670 1.00 88.06 195 LEU A O 1
ATOM 1452 N N . ALA A 1 196 ? -22.803 -2.283 12.527 1.00 88.69 196 ALA A N 1
ATOM 1453 C CA . ALA A 1 196 ? -23.803 -1.662 13.388 1.00 88.69 196 ALA A CA 1
ATOM 1454 C C . ALA A 1 196 ? -23.146 -1.062 14.636 1.00 88.69 196 ALA A C 1
ATOM 1456 O O . ALA A 1 196 ? -22.125 -1.551 15.126 1.00 88.69 196 ALA A O 1
ATOM 1457 N N . LEU A 1 197 ? -23.738 0.018 15.149 1.00 92.75 197 LEU A N 1
ATOM 1458 C CA . LEU A 1 197 ? -23.300 0.640 16.396 1.00 92.75 197 LEU A CA 1
ATOM 1459 C C . LEU A 1 197 ? -23.440 -0.355 17.554 1.00 92.75 197 LEU A C 1
ATOM 1461 O O . LEU A 1 197 ? -24.442 -1.056 17.656 1.00 92.75 197 LEU A O 1
ATOM 1465 N N . GLY A 1 198 ? -22.445 -0.394 18.437 1.00 90.69 198 GLY A N 1
ATOM 1466 C CA . GLY A 1 198 ? -22.434 -1.276 19.604 1.00 90.69 198 GLY A CA 1
ATOM 1467 C C . GLY A 1 198 ? -21.884 -2.683 19.355 1.00 90.69 198 GLY A C 1
ATOM 1468 O O . GLY A 1 198 ? -21.546 -3.350 20.331 1.00 90.69 198 GLY A O 1
ATOM 1469 N N . HIS A 1 199 ? -21.717 -3.120 18.103 1.00 91.19 199 HIS A N 1
ATOM 1470 C CA . HIS A 1 199 ? -21.048 -4.391 17.807 1.00 91.19 199 HIS A CA 1
ATOM 1471 C C . HIS A 1 199 ? -19.545 -4.312 18.065 1.00 91.19 199 HIS A C 1
ATOM 1473 O O . HIS A 1 199 ? -18.937 -3.240 17.969 1.00 91.19 199 HIS A O 1
ATOM 1479 N N . TRP A 1 200 ? -18.947 -5.460 18.370 1.00 91.81 200 TRP A N 1
ATOM 1480 C CA . TRP A 1 200 ? -17.503 -5.594 18.443 1.00 91.81 200 TRP A CA 1
ATOM 1481 C C . TRP A 1 200 ? -16.934 -5.882 17.066 1.00 91.81 200 TRP A C 1
ATOM 1483 O O . TRP A 1 200 ? -17.508 -6.610 16.259 1.00 91.81 200 TRP A O 1
ATOM 1493 N N . LEU A 1 201 ? -15.800 -5.260 16.784 1.00 93.75 201 LEU A N 1
ATOM 1494 C CA . LEU A 1 201 ? -15.123 -5.369 15.510 1.00 93.75 201 LEU A CA 1
ATOM 1495 C C . LEU A 1 201 ? -13.650 -5.639 15.775 1.00 93.75 201 LEU A C 1
ATOM 1497 O O . LEU A 1 201 ? -12.995 -4.864 16.475 1.00 93.75 201 LEU A O 1
ATOM 1501 N N . SER A 1 202 ? -13.144 -6.736 15.220 1.00 94.38 202 SER A N 1
ATOM 1502 C CA . SER A 1 202 ? -11.712 -6.957 15.073 1.00 94.38 202 SER A CA 1
ATOM 1503 C C . SER A 1 202 ? -11.289 -6.461 13.697 1.00 94.38 202 SER A C 1
ATOM 1505 O O . SER A 1 202 ? -11.930 -6.776 12.694 1.00 94.38 202 SER A O 1
ATOM 1507 N N . VAL A 1 203 ? -10.249 -5.635 13.666 1.00 96.31 203 VAL A N 1
ATOM 1508 C CA . VAL A 1 203 ? -9.751 -4.992 12.455 1.00 96.31 203 VAL A CA 1
ATOM 1509 C C . VAL A 1 203 ? -8.269 -5.257 12.325 1.00 96.31 203 VAL A C 1
ATOM 1511 O O . VAL A 1 203 ? -7.493 -4.900 13.209 1.00 9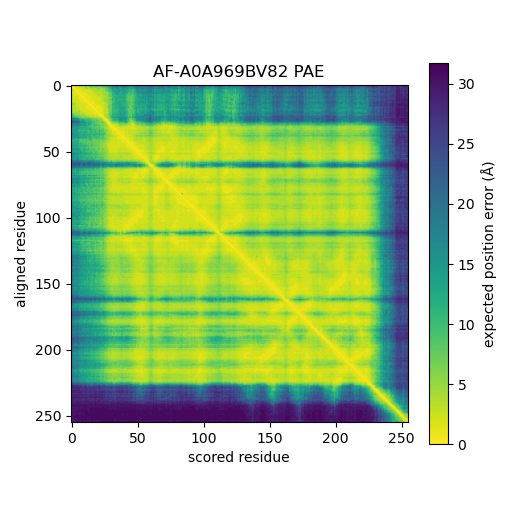6.31 203 VAL A O 1
ATOM 1514 N N . THR A 1 204 ? -7.885 -5.827 11.189 1.00 97.12 204 THR A N 1
ATOM 1515 C CA . THR A 1 204 ? -6.488 -5.938 10.780 1.00 97.12 204 THR A CA 1
ATOM 1516 C C . THR A 1 204 ? -6.156 -4.854 9.758 1.00 97.12 204 THR A C 1
ATOM 1518 O O . THR A 1 204 ? -6.885 -4.634 8.798 1.00 97.12 204 THR A O 1
ATOM 1521 N N . GLY A 1 205 ? -5.055 -4.134 9.936 1.00 97.12 205 GLY A N 1
ATOM 1522 C CA . GLY A 1 205 ? -4.697 -3.069 9.004 1.00 97.12 205 GLY A CA 1
ATOM 1523 C C . GLY A 1 205 ? -3.403 -2.370 9.360 1.00 97.12 205 GLY A C 1
ATOM 1524 O O . GLY A 1 205 ? -2.806 -2.633 10.399 1.00 97.12 205 GLY A O 1
ATOM 1525 N N . ALA A 1 206 ? -2.959 -1.486 8.477 1.00 97.38 206 ALA A N 1
ATOM 1526 C CA . ALA A 1 206 ? -1.778 -0.675 8.724 1.00 97.38 206 ALA A CA 1
ATOM 1527 C C . ALA A 1 206 ? -2.100 0.517 9.623 1.00 97.38 206 ALA A C 1
ATOM 1529 O O . ALA A 1 206 ? -3.182 1.098 9.523 1.00 97.38 206 ALA A O 1
ATOM 1530 N N . VAL A 1 207 ? -1.147 0.923 10.455 1.00 97.06 207 VAL A N 1
ATOM 1531 C CA . VAL A 1 207 ? -1.265 2.158 11.232 1.00 97.06 207 VAL A CA 1
ATOM 1532 C C . VAL A 1 207 ? -1.004 3.360 10.327 1.00 97.06 207 VAL A C 1
ATOM 1534 O O . VAL A 1 207 ? 0.102 3.548 9.824 1.00 97.06 207 VAL A O 1
ATOM 1537 N N . GLY A 1 208 ? -2.019 4.194 10.138 1.00 95.12 208 GLY A N 1
ATOM 1538 C CA . GLY A 1 208 ? -1.929 5.474 9.446 1.00 95.12 208 GLY A CA 1
ATOM 1539 C C . GLY A 1 208 ? -2.154 6.659 10.382 1.00 95.12 208 GLY A C 1
ATOM 1540 O O . GLY A 1 208 ? -2.428 6.502 11.574 1.00 95.12 208 GLY A O 1
ATOM 1541 N N . GLU A 1 209 ? -2.091 7.858 9.810 1.00 93.06 209 GLU A N 1
ATOM 1542 C CA . GLU A 1 209 ? -2.430 9.108 10.489 1.00 93.06 209 GLU A CA 1
ATOM 1543 C C . GLU A 1 209 ? -3.414 9.922 9.658 1.00 93.06 209 GLU A C 1
ATOM 1545 O O . GLU A 1 209 ? -3.333 9.953 8.426 1.00 93.06 209 GLU A O 1
ATOM 1550 N N . PHE A 1 210 ? -4.302 10.636 10.335 1.00 90.19 210 PHE A N 1
ATOM 1551 C CA . PHE A 1 210 ? -5.031 11.740 9.744 1.00 90.19 210 PHE A CA 1
ATOM 1552 C C . PHE A 1 210 ? -5.145 12.882 10.752 1.00 90.19 210 PHE A C 1
ATOM 1554 O O . PHE A 1 210 ? -5.777 12.741 11.793 1.00 90.19 210 PHE A O 1
ATOM 1561 N N . ARG A 1 211 ? -4.547 14.037 10.426 1.00 88.94 211 ARG A N 1
ATOM 1562 C CA . ARG A 1 211 ? -4.591 15.258 11.255 1.00 88.94 211 ARG A CA 1
ATOM 1563 C C . ARG A 1 211 ? -4.126 15.039 12.708 1.00 88.94 211 ARG A C 1
ATOM 1565 O O . ARG A 1 211 ? -4.742 15.571 13.626 1.00 88.94 211 ARG A O 1
ATOM 1572 N N . GLY A 1 212 ? -3.056 14.273 12.919 1.00 88.12 212 GLY A N 1
ATOM 1573 C CA . GLY A 1 212 ? -2.534 13.965 14.253 1.00 88.12 212 GLY A CA 1
ATOM 1574 C C . GLY A 1 212 ? -3.201 12.775 14.944 1.00 88.12 212 GLY A C 1
ATOM 1575 O O . GLY A 1 212 ? -2.704 12.329 15.976 1.00 88.12 212 GLY A O 1
ATOM 1576 N N . GLU A 1 213 ? -4.294 12.233 14.399 1.00 89.81 213 GLU A N 1
ATOM 1577 C CA . GLU A 1 213 ? -4.987 11.080 14.977 1.00 89.81 213 GLU A CA 1
ATOM 1578 C C . GLU A 1 213 ? -4.573 9.778 14.287 1.00 89.81 213 GLU A C 1
ATOM 1580 O O . GLU A 1 213 ? -4.519 9.686 13.055 1.00 89.81 213 GLU A O 1
ATOM 1585 N N . ARG A 1 214 ? -4.279 8.749 15.091 1.00 92.94 214 ARG A N 1
ATOM 1586 C CA . ARG A 1 214 ? -3.945 7.416 14.585 1.00 92.94 214 ARG A CA 1
ATOM 1587 C C . ARG A 1 214 ? -5.190 6.708 14.083 1.00 92.94 214 ARG A C 1
ATOM 1589 O O . ARG A 1 214 ? -6.225 6.676 14.750 1.00 92.94 214 ARG A O 1
ATOM 1596 N N . GLN A 1 215 ? -5.039 6.078 12.928 1.00 95.94 215 GLN A N 1
ATOM 1597 C CA . GLN A 1 215 ? -6.090 5.302 12.295 1.00 95.94 215 GLN A CA 1
ATOM 1598 C C . GLN A 1 215 ? -5.576 3.940 11.848 1.00 95.94 215 GLN A C 1
ATOM 1600 O O . GLN A 1 215 ? -4.391 3.772 11.568 1.00 95.94 215 GLN A O 1
ATOM 1605 N N . VAL A 1 216 ? -6.479 2.971 11.758 1.00 97.25 216 VAL A N 1
ATOM 1606 C CA . VAL A 1 216 ? -6.201 1.665 11.161 1.00 97.25 216 VAL A CA 1
ATOM 1607 C C . VAL A 1 216 ? -6.730 1.662 9.731 1.00 97.25 216 VAL A C 1
ATOM 1609 O O . VAL A 1 216 ? -7.859 2.086 9.473 1.00 97.25 216 VAL A O 1
ATOM 1612 N N . LEU A 1 217 ? -5.897 1.204 8.801 1.00 96.94 217 LEU A N 1
ATOM 1613 C CA . LEU A 1 217 ? -6.149 1.164 7.363 1.00 96.94 217 LEU A CA 1
ATOM 1614 C C . LEU A 1 217 ? -6.223 -0.302 6.897 1.00 96.94 217 LEU A C 1
ATOM 1616 O O . LEU A 1 217 ? -5.175 -0.908 6.648 1.00 96.94 217 LEU A O 1
ATOM 1620 N N . PRO A 1 218 ? -7.421 -0.911 6.832 1.00 95.94 218 PRO A N 1
ATOM 1621 C CA . PRO A 1 218 ? -7.579 -2.295 6.395 1.00 95.94 218 PRO A CA 1
ATOM 1622 C C . PRO A 1 218 ? -7.309 -2.453 4.899 1.00 95.94 218 PRO A C 1
ATOM 1624 O O . PRO A 1 218 ? -7.610 -1.574 4.095 1.00 95.94 218 PRO A O 1
ATOM 1627 N N . ARG A 1 219 ? -6.776 -3.600 4.489 1.00 93.25 219 ARG A N 1
ATOM 1628 C CA . ARG A 1 219 ? -6.467 -3.857 3.079 1.00 93.25 219 ARG A CA 1
ATOM 1629 C C . ARG A 1 219 ? -7.694 -4.353 2.321 1.00 93.25 219 ARG A C 1
ATOM 1631 O O . ARG A 1 219 ? -7.933 -3.937 1.187 1.00 93.25 219 ARG A O 1
ATOM 1638 N N . HIS A 1 220 ? -8.443 -5.250 2.950 1.00 92.62 220 HIS A N 1
ATOM 1639 C CA . HIS A 1 220 ? -9.621 -5.898 2.389 1.00 92.62 220 HIS A CA 1
ATOM 1640 C C . HIS A 1 220 ? -10.773 -5.907 3.392 1.00 92.62 220 HIS A C 1
ATOM 1642 O O . HIS A 1 220 ? -10.574 -5.782 4.598 1.00 92.62 220 HIS A O 1
ATOM 1648 N N . ALA A 1 221 ? -11.988 -6.109 2.892 1.00 91.88 221 ALA A N 1
ATOM 1649 C CA . ALA A 1 221 ? -13.179 -6.284 3.711 1.00 91.88 221 ALA A CA 1
ATOM 1650 C C . ALA A 1 221 ? -13.049 -7.468 4.687 1.00 91.88 221 ALA A C 1
ATOM 1652 O O . ALA A 1 221 ? -13.557 -7.385 5.800 1.00 91.88 221 ALA A O 1
ATOM 1653 N N . ASP A 1 222 ? -12.314 -8.517 4.306 1.00 92.12 222 ASP A N 1
ATOM 1654 C CA . ASP A 1 222 ? -12.058 -9.693 5.150 1.00 92.12 222 ASP A CA 1
ATOM 1655 C C . ASP A 1 222 ? -11.156 -9.385 6.357 1.00 92.12 222 ASP A C 1
ATOM 1657 O O . ASP A 1 222 ? -11.144 -10.140 7.327 1.00 92.12 222 ASP A O 1
ATOM 1661 N N . ASP A 1 223 ? -10.434 -8.259 6.342 1.00 93.69 223 ASP A N 1
ATOM 1662 C CA . ASP A 1 223 ? -9.683 -7.796 7.511 1.00 93.69 223 ASP A CA 1
ATOM 1663 C C . ASP A 1 223 ? -10.609 -7.249 8.620 1.00 93.69 223 ASP A C 1
ATOM 1665 O O . ASP A 1 223 ? -10.135 -6.884 9.699 1.00 93.69 223 ASP A O 1
ATOM 1669 N N . LEU A 1 224 ? -11.919 -7.156 8.360 1.00 93.69 224 LEU A N 1
ATOM 1670 C CA . LEU A 1 224 ? -12.937 -6.693 9.296 1.00 93.69 224 LEU A CA 1
ATOM 1671 C C . LEU A 1 224 ? -13.816 -7.862 9.727 1.00 93.69 224 LEU A C 1
ATOM 1673 O O . LEU A 1 224 ? -14.725 -8.284 9.013 1.00 93.69 224 LEU A O 1
ATOM 1677 N N . VAL A 1 225 ? -13.588 -8.341 10.944 1.00 92.25 225 VAL A N 1
ATOM 1678 C CA . VAL A 1 225 ? -14.352 -9.444 11.527 1.00 92.25 225 VAL A CA 1
ATOM 1679 C C . VAL A 1 225 ? -15.279 -8.885 12.596 1.00 92.25 225 VAL A C 1
ATOM 1681 O O . VAL A 1 225 ? -14.846 -8.488 13.680 1.00 92.25 225 VAL A O 1
ATOM 1684 N N . ALA A 1 226 ? -16.570 -8.818 12.274 1.00 86.19 226 ALA A N 1
ATOM 1685 C CA . ALA A 1 226 ? -17.593 -8.403 13.223 1.00 86.19 226 ALA A CA 1
ATOM 1686 C C . ALA A 1 226 ? -17.951 -9.563 14.164 1.00 86.19 226 ALA A C 1
ATOM 1688 O O . ALA A 1 226 ? -18.220 -10.675 13.715 1.00 86.19 226 ALA A O 1
ATOM 1689 N N . SER A 1 227 ? -18.000 -9.275 15.462 1.00 79.88 227 SER A N 1
ATOM 1690 C CA . SER A 1 227 ? -18.532 -10.158 16.496 1.00 79.88 227 SER A CA 1
ATOM 1691 C C . SER A 1 227 ? -19.704 -9.457 17.191 1.00 79.88 227 SER A C 1
ATOM 1693 O O . SER A 1 227 ? -19.547 -8.319 17.649 1.00 79.88 227 SER A O 1
ATOM 1695 N N . PRO A 1 228 ? -20.887 -10.088 17.285 1.00 65.38 228 PRO A N 1
ATOM 1696 C CA . PRO A 1 228 ? -21.995 -9.531 18.057 1.00 65.38 228 PRO A CA 1
ATOM 1697 C C . PRO A 1 228 ? -21.684 -9.518 19.561 1.00 65.38 228 PRO A C 1
ATOM 1699 O O . PRO A 1 228 ? -22.162 -8.639 20.278 1.00 65.38 228 PRO A O 1
ATOM 1702 N N . ASP A 1 229 ? -20.840 -10.443 20.022 1.00 64.56 229 ASP A N 1
ATOM 1703 C CA . ASP A 1 229 ? -20.540 -10.625 21.435 1.00 64.56 229 ASP A CA 1
ATOM 1704 C C . ASP A 1 229 ? -19.349 -9.779 21.876 1.00 64.56 229 ASP A C 1
ATOM 1706 O O . ASP A 1 229 ? -18.318 -9.700 21.196 1.00 64.56 229 ASP A O 1
ATOM 1710 N N . ALA A 1 230 ? -19.500 -9.159 23.048 1.00 61.56 230 ALA A N 1
ATOM 1711 C CA . ALA A 1 230 ? -18.395 -8.515 23.734 1.00 61.56 230 ALA A CA 1
ATOM 1712 C C . ALA A 1 230 ? -17.348 -9.553 24.157 1.00 61.56 230 ALA A C 1
ATOM 1714 O O . ALA A 1 230 ? -17.727 -10.652 24.572 1.00 61.56 230 ALA A O 1
ATOM 1715 N N . PRO A 1 231 ? -16.043 -9.216 24.117 1.00 65.56 231 PRO A N 1
ATOM 1716 C CA . PRO A 1 231 ? -15.051 -10.024 24.797 1.00 65.56 231 PRO A CA 1
ATOM 1717 C C . PRO A 1 231 ? -15.472 -10.168 26.268 1.00 65.56 231 PRO A C 1
ATOM 1719 O O . PRO A 1 231 ? -16.062 -9.232 26.825 1.00 65.56 231 PRO A O 1
ATOM 1722 N N . PRO A 1 232 ? -15.220 -11.334 26.885 1.00 59.88 232 PRO A N 1
ATOM 1723 C CA . PRO A 1 232 ? -15.671 -11.627 28.236 1.00 59.88 232 PRO A CA 1
ATOM 1724 C C . PRO A 1 232 ? -15.238 -10.504 29.179 1.00 59.88 232 PRO A C 1
ATOM 1726 O O . PRO A 1 232 ? -14.052 -10.207 29.321 1.00 59.88 232 PRO A O 1
ATOM 1729 N N . ILE A 1 233 ? -16.222 -9.835 29.777 1.00 60.38 233 ILE A N 1
ATOM 1730 C CA . ILE A 1 233 ? -15.978 -8.752 30.724 1.00 60.38 233 ILE A CA 1
ATOM 1731 C C . ILE A 1 233 ? -15.391 -9.400 31.976 1.00 60.38 233 ILE A C 1
ATOM 1733 O O . ILE A 1 233 ? -16.036 -10.253 32.586 1.00 60.38 233 ILE A O 1
ATOM 1737 N N . GLU A 1 234 ? -14.182 -9.000 32.369 1.00 62.34 234 GLU A N 1
ATOM 1738 C CA . GLU A 1 234 ? -13.615 -9.405 33.653 1.00 62.34 234 GLU A CA 1
ATOM 1739 C C . GLU A 1 234 ? -14.482 -8.793 34.764 1.00 62.34 234 GLU A C 1
ATOM 1741 O O . GLU A 1 234 ? -14.426 -7.593 35.048 1.00 62.34 234 GLU A O 1
ATOM 1746 N N . THR A 1 235 ? -15.358 -9.602 35.361 1.00 62.00 235 THR A N 1
ATOM 1747 C CA . THR A 1 235 ? -16.196 -9.174 36.479 1.00 62.00 235 THR A CA 1
ATOM 1748 C C . THR A 1 235 ? -15.309 -8.998 37.699 1.00 62.00 235 THR A C 1
ATOM 1750 O O . THR A 1 235 ? -14.959 -9.968 38.370 1.00 62.00 235 THR A O 1
ATOM 1753 N N . ARG A 1 236 ? -14.936 -7.754 37.995 1.00 64.50 236 ARG A N 1
ATOM 1754 C CA . ARG A 1 236 ? -14.322 -7.424 39.280 1.00 64.50 236 ARG A CA 1
ATOM 1755 C C . ARG A 1 236 ? -15.429 -7.308 40.325 1.00 64.50 236 ARG A C 1
ATOM 1757 O O . ARG A 1 236 ? -16.354 -6.519 40.117 1.00 64.50 236 ARG A O 1
ATOM 1764 N N . PRO A 1 237 ? -15.383 -8.097 41.410 1.00 72.12 237 PRO A N 1
ATOM 1765 C CA . PRO A 1 237 ? -16.387 -7.997 42.453 1.00 72.12 237 PRO A CA 1
ATOM 1766 C C . PRO A 1 237 ? -16.298 -6.610 43.118 1.00 72.12 237 PRO A C 1
ATOM 1768 O O . PRO A 1 237 ? -15.240 -5.977 43.152 1.00 72.12 237 PRO A O 1
ATOM 1771 N N . ILE A 1 238 ? -17.445 -6.088 43.563 1.00 66.12 238 ILE A N 1
ATOM 1772 C CA . ILE A 1 238 ? -17.588 -4.707 44.066 1.00 66.12 238 ILE A CA 1
ATOM 1773 C C . ILE A 1 238 ? -16.691 -4.432 45.287 1.00 66.12 238 ILE A C 1
ATOM 1775 O O . ILE A 1 238 ? -16.276 -3.297 45.502 1.00 66.12 238 ILE A O 1
ATOM 1779 N N . ASP A 1 239 ? -16.348 -5.460 46.057 1.00 70.81 239 ASP A N 1
ATOM 1780 C CA . ASP A 1 239 ? -15.415 -5.406 47.187 1.00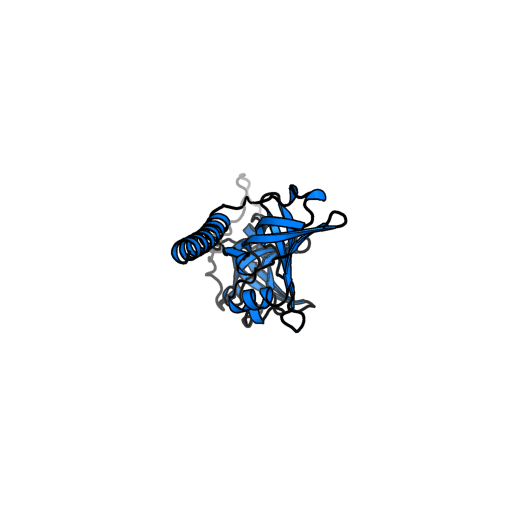 70.81 239 ASP A CA 1
ATOM 1781 C C . ASP A 1 239 ? -13.940 -5.219 46.768 1.00 70.81 239 ASP A C 1
ATOM 1783 O O . ASP A 1 239 ? -13.154 -4.682 47.548 1.00 70.81 239 ASP A O 1
ATOM 1787 N N . ALA A 1 240 ? -13.572 -5.578 45.531 1.00 61.91 240 ALA A N 1
ATOM 1788 C CA . ALA A 1 240 ? -12.246 -5.351 44.947 1.00 61.91 240 ALA A CA 1
ATOM 1789 C C . ALA A 1 240 ? -12.057 -3.927 44.385 1.00 61.91 240 ALA A C 1
ATOM 1791 O O . ALA A 1 240 ? -10.929 -3.515 44.102 1.00 61.91 240 ALA A O 1
ATOM 1792 N N . LEU A 1 241 ? -13.132 -3.136 44.266 1.00 60.09 241 LEU A N 1
ATOM 1793 C CA . LEU A 1 241 ? -13.068 -1.682 44.075 1.00 60.09 241 LEU A CA 1
ATOM 1794 C C . LEU A 1 241 ? -12.785 -1.028 45.434 1.00 60.09 241 LEU A C 1
ATOM 1796 O O . LEU A 1 241 ? -13.621 -0.343 46.020 1.00 60.09 241 LEU A O 1
ATOM 1800 N N . GLY A 1 242 ? -11.610 -1.339 45.982 1.00 49.19 242 GLY A N 1
ATOM 1801 C CA . GLY A 1 242 ? -11.231 -0.998 47.342 1.00 49.19 242 GLY A CA 1
ATOM 1802 C C . GLY A 1 242 ? -11.390 0.490 47.638 1.00 49.19 242 GLY A C 1
ATOM 1803 O O . GLY A 1 242 ? -10.846 1.350 46.942 1.00 49.19 242 GLY A O 1
ATOM 1804 N N . LYS A 1 243 ? -12.100 0.769 48.737 1.00 49.03 243 LYS A N 1
ATOM 1805 C CA . LYS A 1 243 ? -11.977 1.999 49.518 1.00 49.03 243 LYS A CA 1
ATOM 1806 C C . LYS A 1 243 ? -10.501 2.386 49.580 1.00 49.03 243 LYS A C 1
ATOM 1808 O O . LYS A 1 243 ? -9.698 1.661 50.166 1.00 49.03 243 LYS A O 1
ATOM 1813 N N . ILE A 1 244 ? -10.157 3.551 49.040 1.00 50.66 244 ILE A N 1
ATOM 1814 C CA . ILE A 1 244 ? -8.920 4.247 49.391 1.00 50.66 244 ILE A CA 1
ATOM 1815 C C . ILE A 1 244 ? -9.105 4.725 50.841 1.00 50.66 244 ILE A C 1
ATOM 1817 O O . ILE A 1 244 ? -9.401 5.883 51.113 1.00 50.66 244 ILE A O 1
ATOM 1821 N N . CYS A 1 245 ? -9.027 3.794 51.792 1.00 43.38 245 CYS A N 1
ATOM 1822 C CA . CYS A 1 245 ? -8.804 4.111 53.190 1.00 43.38 245 CYS A CA 1
ATOM 1823 C C . CYS A 1 245 ? -7.319 4.426 53.305 1.00 43.38 245 CYS A C 1
ATOM 1825 O O . CYS A 1 245 ? -6.467 3.556 53.134 1.00 43.38 245 CYS A O 1
ATOM 1827 N N . TRP A 1 246 ? -7.024 5.704 53.519 1.00 40.75 246 TRP A N 1
ATOM 1828 C CA . TRP A 1 246 ? -5.681 6.202 53.753 1.00 40.75 246 TRP A CA 1
ATOM 1829 C C . TRP A 1 246 ? -5.022 5.398 54.872 1.00 40.75 246 TRP A C 1
ATOM 1831 O O . TRP A 1 246 ? -5.512 5.354 56.001 1.00 40.75 246 TRP A O 1
ATOM 1841 N N . ALA A 1 247 ? -3.894 4.771 54.551 1.00 44.22 247 ALA A N 1
ATOM 1842 C CA . ALA A 1 247 ? -3.027 4.081 55.495 1.00 44.22 247 ALA A CA 1
ATOM 1843 C C . ALA A 1 247 ? -2.248 5.088 56.366 1.00 44.22 247 ALA A C 1
ATOM 1845 O O . ALA A 1 247 ? -1.022 5.084 56.408 1.00 44.22 247 ALA A O 1
ATOM 1846 N N . SER A 1 248 ? -2.964 5.974 57.060 1.00 48.56 248 SER A N 1
ATOM 1847 C CA . SER A 1 248 ? -2.409 6.862 58.082 1.00 48.56 248 SER A CA 1
ATOM 1848 C C . SER A 1 248 ? -3.422 7.092 59.211 1.00 48.56 248 SER A C 1
ATOM 1850 O O . SER A 1 248 ? -3.836 8.212 59.483 1.00 48.56 248 SER A O 1
ATOM 1852 N N . GLY A 1 249 ? -3.850 5.996 59.841 1.00 46.41 249 GLY A N 1
ATOM 1853 C CA . GLY A 1 249 ? -4.075 5.895 61.290 1.00 46.41 249 GLY A CA 1
ATOM 1854 C C . GLY A 1 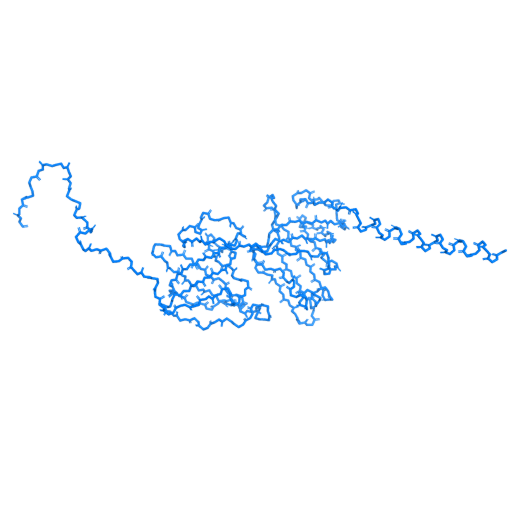249 ? -4.876 6.970 62.037 1.00 46.41 249 GLY A C 1
ATOM 1855 O O . GLY A 1 249 ? -4.496 7.268 63.164 1.00 46.41 249 GLY A O 1
ATOM 1856 N N . TRP A 1 250 ? -5.958 7.532 61.490 1.00 40.91 250 TRP A N 1
ATOM 1857 C CA . TRP A 1 250 ? -6.891 8.376 62.260 1.00 40.91 250 TRP A CA 1
ATOM 1858 C C . TRP A 1 250 ? -8.343 7.898 62.076 1.00 40.91 250 TRP A C 1
ATOM 1860 O O . TRP A 1 250 ? -8.707 7.497 60.968 1.00 40.91 250 TRP A O 1
ATOM 1870 N N . PRO A 1 251 ? -9.176 7.890 63.137 1.00 49.22 251 PRO A N 1
ATOM 1871 C CA . PRO A 1 251 ? -10.525 7.339 63.070 1.00 49.22 251 PRO A CA 1
ATOM 1872 C C . PRO A 1 251 ? -11.457 8.265 62.278 1.00 49.22 251 PRO A C 1
ATOM 1874 O O . PRO A 1 251 ? -11.506 9.471 62.515 1.00 49.22 251 PRO A O 1
ATOM 1877 N N . CYS A 1 252 ? -12.229 7.690 61.354 1.00 46.38 252 CYS A N 1
ATOM 1878 C CA . CYS A 1 252 ? -13.323 8.390 60.685 1.00 46.38 252 CYS A CA 1
ATOM 1879 C C . CYS A 1 252 ? -14.430 8.698 61.704 1.00 46.38 252 CYS A C 1
ATOM 1881 O O . CYS A 1 252 ? -15.059 7.782 62.233 1.00 46.38 252 CYS A O 1
ATOM 1883 N N . ALA A 1 253 ? -14.673 9.981 61.968 1.00 42.50 253 ALA A N 1
ATOM 1884 C CA . ALA A 1 253 ? -15.852 10.432 62.694 1.00 42.50 253 ALA A CA 1
ATOM 1885 C C . ALA A 1 253 ? -17.078 10.387 61.769 1.00 42.50 253 ALA A C 1
ATOM 1887 O O . ALA A 1 253 ? -17.021 10.854 60.632 1.00 42.50 253 ALA A O 1
ATOM 1888 N N . ALA A 1 254 ? -18.166 9.808 62.271 1.00 37.59 254 ALA A N 1
ATOM 1889 C CA . ALA A 1 254 ? -19.468 9.772 61.623 1.00 37.59 254 ALA A CA 1
ATOM 1890 C C . ALA A 1 254 ? -20.198 11.108 61.804 1.00 37.59 254 ALA A C 1
ATOM 1892 O O . ALA A 1 254 ? -20.346 11.537 62.947 1.00 37.59 254 ALA A O 1
ATOM 1893 N N . TRP A 1 255 ? -20.673 11.696 60.703 1.00 38.53 255 TRP A N 1
ATOM 1894 C CA . TRP A 1 255 ? -21.829 12.598 60.627 1.00 38.53 255 TRP A CA 1
ATOM 1895 C C . TRP A 1 255 ? -22.537 12.356 59.295 1.00 38.53 255 TRP A C 1
ATOM 1897 O O . TRP A 1 255 ? -21.821 12.269 58.270 1.00 38.53 255 TRP A O 1
#

Nearest PDB structures (foldseek):
  2pqa-assembly2_C  TM=7.180E-01  e=2.425E-04  Homo sapiens
  3m4q-assembly1_A  TM=7.313E-01  e=5.611E-04  Entamoeba histolytica
  3m4p-assembly1_A  TM=6.772E-01  e=8.777E-04  Entamoeba histolytica
  8txr-assembly1_D  TM=7.331E-01  e=1.717E-03  Escherichia coli
  8txr-assembly1_C  TM=6.571E-01  e=8.777E-04  Escherichia coli

Mean predicted aligned error: 9.68 Å

pLDDT: mean 87.28, std 13.53, range [37.59, 97.56]

Foldseek 3Di:
DVVVVVVVVVVVVVVVVVVVVVVVPDDFDADAPVNDDPVLAFPWHKHKFFFQAAWDADPPPWGKTWTWGAHPVRDIAIEIETDPLSVVCLVVLNRHFQLKIKIAIATWHDDPNHIYGYRPHNVRIDIDHDDADEDELQCLLVDDGSGKHKYKFFFADWDDDPPQWIWTWGDDPPGIAIEIDNRVVCSFQPDADDDDGGWMKIAIATWHDDPNGTHGYGRHNVRIDIDRDDDDDPDDDPPNVDDPPPPPDDDDDDD

Radius of gyration: 26.55 Å; Cα contacts (8 Å, |Δi|>4): 509; chains: 1; bounding box: 55×45×110 Å

Solvent-accessible surface area (backbone atoms only — not comparable to full-atom values): 14146 Å² total; per-residue (Å²): 111,70,67,60,54,51,51,52,51,52,50,56,51,51,51,52,52,50,48,56,50,51,71,70,66,58,83,77,70,72,49,60,68,81,75,66,53,74,89,47,44,67,37,77,49,32,37,55,28,34,17,50,48,75,49,52,72,42,88,58,100,75,18,39,34,37,37,47,35,31,29,95,87,68,39,74,36,45,37,37,30,49,38,72,30,35,56,48,22,59,77,67,70,61,68,74,35,30,22,24,38,36,39,40,32,26,36,31,44,52,53,98,94,44,58,34,34,37,42,78,42,52,85,35,54,46,78,45,74,68,78,60,46,78,47,59,42,64,52,53,82,79,52,61,76,22,45,34,32,30,33,54,24,30,29,72,44,79,43,83,45,84,88,40,31,34,40,36,32,31,39,38,94,90,15,63,39,39,33,50,41,58,62,64,45,31,94,73,26,42,77,68,71,92,82,56,78,70,28,26,36,36,40,35,22,8,29,31,74,57,95,90,40,57,25,37,29,48,60,37,30,83,34,51,47,78,35,85,62,72,76,85,75,83,80,73,57,76,78,75,66,59,77,87,68,74,95,70,92,70,84,86,80,88,130